Protein AF-A0A7W9ICB6-F1 (afdb_monomer)

Secondary structure (DSSP, 8-state):
-HHHHHHHHHHHSPPPHHHHHTSSTTGGGGGGHHHHSTT-HHHHHHHHTGGGG-TTTTTT-TTTTTHHHHHHS-S---HHHHHHHHHHHTT---HHHHHHHHHHHHHT---HHHHHHHHHHHHHTTSS-HHHHHHHHHHHHHTT-HHHHHHHHHHHHHHHSPPTTPPPPHHHHHHHHHHHHHHHHHT--S--HHHHHHHTSSS--HHHHHHHHHHHHHS--

Solvent-accessible surface area (backbone atoms only — not comparable to full-atom values): 12117 Å² total; per-residue (Å²): 122,70,71,66,52,52,56,53,48,64,71,66,48,76,67,59,65,70,69,64,66,35,84,48,82,66,32,66,49,61,58,46,42,39,77,77,42,35,64,38,26,32,60,55,29,50,66,46,56,82,50,72,82,43,62,77,50,33,54,98,35,96,70,46,65,44,55,36,47,45,44,71,22,36,56,62,53,41,68,42,37,19,52,53,51,49,58,55,45,73,78,45,82,48,77,55,57,47,50,18,50,53,51,18,55,75,71,68,48,52,38,28,47,56,28,10,36,50,51,14,47,33,40,63,72,66,76,37,56,70,68,59,55,49,52,50,41,51,52,32,46,73,72,66,37,49,69,46,38,48,38,18,54,60,37,15,45,69,52,52,53,57,60,94,92,51,78,76,52,74,66,44,43,55,47,46,55,50,50,42,55,49,33,64,74,71,69,46,67,61,90,52,70,67,40,50,57,45,35,69,46,89,75,80,51,68,52,35,51,45,26,36,56,39,47,66,60,17,47,78,133

Sequence (221 aa):
MRAARSLIAALLVAPPPFLQEGQGRHGKLIGWWPGVMPSHREVIAAHMIPLRFHSDWTGDLTDGPRLTDLACAQGPAGQATALLLVERLALGMSVYRRRAVQYLSATGDLPAAAMGAEFGRRMRHSWLPLAAFRKIMEDFVHEGAHREAWAMITAALPHLMPAAGERSGRRLVGFLTFARQTARRIGATGEIPEVTAMAGRKGSNRAVLECRALRDLLSPP

Radius of gyration: 19.16 Å; Cα contacts (8 Å, |Δi|>4): 256; chains: 1; bounding box: 60×32×49 Å

Organism: NCBI:txid1816182

Foldseek 3Di:
DVVVVVVVVVLPPDPPVVLVVVPDDVLCCLLCCCVVQLAPLQVSLQVCVSVPPPVVSQPPPPPGSQLLSSLNRHYACDLSVLVVLLVSCLSPCDPRNLNSLLSCVVVVRPPLLSNLLVVLQCVLVVVGDPVSLLRSLVSCVVSVVLVSSLSSLLSSLVSQDDDVPDDRDPRNLVSLVSNQVSCVVVVAADDRPSLVVLCPDDDDPSNVVSSVSSNVSRHDD

Structure (mmCIF, N/CA/C/O backbone):
data_AF-A0A7W9ICB6-F1
#
_entry.id   AF-A0A7W9ICB6-F1
#
loop_
_atom_site.group_PDB
_atom_site.id
_atom_site.type_symbol
_atom_site.label_atom_id
_atom_site.label_alt_id
_atom_site.label_comp_id
_atom_site.label_asym_id
_atom_site.label_entity_id
_atom_site.label_seq_id
_atom_site.pdbx_PDB_ins_code
_atom_site.Cartn_x
_atom_site.Cartn_y
_atom_site.Cartn_z
_atom_site.occupancy
_atom_site.B_iso_or_equiv
_atom_site.auth_seq_id
_atom_site.auth_comp_id
_atom_site.auth_asym_id
_atom_site.auth_atom_id
_atom_site.pdbx_PDB_model_num
ATOM 1 N N . MET A 1 1 ? 9.111 -17.973 13.721 1.00 41.62 1 MET A N 1
ATOM 2 C CA . MET A 1 1 ? 10.231 -17.013 13.912 1.00 41.62 1 MET A CA 1
ATOM 3 C C . MET A 1 1 ? 11.550 -17.376 13.206 1.00 41.62 1 MET A C 1
ATOM 5 O O . MET A 1 1 ? 12.409 -16.508 13.132 1.00 41.62 1 MET A O 1
ATOM 9 N N . ARG A 1 2 ? 11.742 -18.585 12.641 1.00 34.38 2 ARG A N 1
ATOM 10 C CA . ARG A 1 2 ? 12.972 -18.928 11.883 1.00 34.38 2 ARG A CA 1
ATOM 11 C C . ARG A 1 2 ? 13.056 -18.300 10.480 1.00 34.38 2 ARG A C 1
ATOM 13 O O . ARG A 1 2 ? 14.138 -17.889 10.091 1.00 34.38 2 ARG A O 1
ATOM 20 N N . ALA A 1 3 ? 11.936 -18.133 9.772 1.00 37.62 3 ALA A N 1
ATOM 21 C CA . ALA A 1 3 ? 11.931 -17.599 8.401 1.00 37.62 3 ALA A CA 1
ATOM 22 C C . ALA A 1 3 ? 12.249 -16.088 8.300 1.00 37.62 3 ALA A C 1
ATOM 24 O O . ALA A 1 3 ? 12.884 -15.646 7.353 1.00 37.62 3 ALA A O 1
ATOM 25 N N . ALA A 1 4 ? 11.886 -15.279 9.304 1.00 33.69 4 ALA A N 1
ATOM 26 C CA . ALA A 1 4 ? 12.229 -13.848 9.318 1.00 33.69 4 ALA A CA 1
ATOM 27 C C . ALA A 1 4 ? 13.725 -13.601 9.601 1.00 33.69 4 ALA A C 1
ATOM 29 O O . ALA A 1 4 ? 14.298 -12.620 9.134 1.00 33.69 4 ALA A O 1
ATOM 30 N N . ARG A 1 5 ? 14.377 -14.520 10.331 1.00 34.31 5 ARG A N 1
ATOM 31 C CA . ARG A 1 5 ? 15.825 -14.478 10.570 1.00 34.31 5 ARG A CA 1
ATOM 32 C C . ARG A 1 5 ? 16.633 -14.811 9.314 1.00 34.31 5 ARG A C 1
ATOM 34 O O . ARG A 1 5 ? 17.722 -14.271 9.177 1.00 34.31 5 ARG A O 1
ATOM 41 N N . SER A 1 6 ? 16.117 -15.630 8.391 1.00 50.19 6 SER A N 1
ATOM 42 C CA . SER A 1 6 ? 16.858 -15.988 7.172 1.00 50.19 6 SER A CA 1
ATOM 43 C C . SER A 1 6 ? 16.893 -14.857 6.143 1.00 50.19 6 SER A C 1
ATOM 45 O O . SER A 1 6 ? 17.902 -14.692 5.470 1.00 50.19 6 SER A O 1
ATOM 47 N N . LEU A 1 7 ? 15.843 -14.034 6.063 1.00 44.44 7 LEU A N 1
ATOM 48 C CA . LEU A 1 7 ? 15.787 -12.902 5.131 1.00 44.44 7 LEU A CA 1
ATOM 49 C C . LEU A 1 7 ? 16.620 -11.708 5.621 1.00 44.44 7 LEU A C 1
ATOM 51 O O . LEU A 1 7 ? 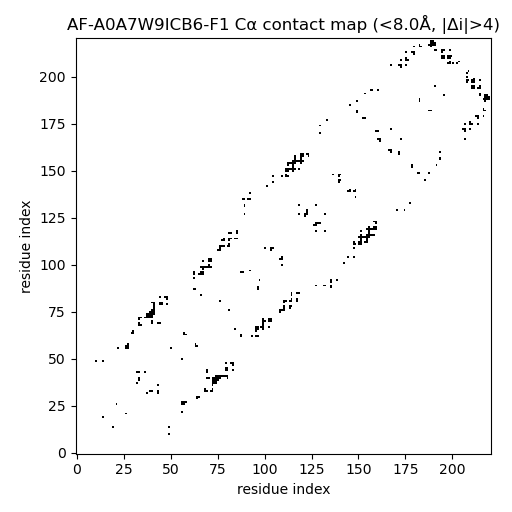17.303 -11.071 4.830 1.00 44.44 7 LEU A O 1
ATOM 55 N N . ILE A 1 8 ? 16.637 -11.453 6.935 1.00 52.25 8 ILE A N 1
ATOM 56 C CA . ILE A 1 8 ? 17.537 -10.458 7.544 1.00 52.25 8 ILE A CA 1
ATOM 57 C C . ILE A 1 8 ? 18.996 -10.918 7.440 1.00 52.25 8 ILE A C 1
ATOM 59 O O . ILE A 1 8 ? 19.852 -10.109 7.105 1.00 52.25 8 ILE A O 1
ATOM 63 N N . ALA A 1 9 ? 19.280 -12.207 7.659 1.00 46.03 9 ALA A N 1
ATOM 64 C CA . ALA A 1 9 ? 20.620 -12.750 7.455 1.00 46.03 9 ALA A CA 1
ATOM 65 C C . ALA A 1 9 ? 21.060 -12.603 5.992 1.00 46.03 9 ALA A C 1
ATOM 67 O O . ALA A 1 9 ? 22.144 -12.094 5.758 1.00 46.03 9 ALA A O 1
ATOM 68 N N . ALA A 1 10 ? 20.199 -12.927 5.019 1.00 47.91 10 ALA A N 1
ATOM 69 C CA . ALA A 1 10 ? 20.478 -12.738 3.592 1.00 47.91 10 ALA A CA 1
ATOM 70 C C . ALA A 1 10 ? 20.679 -11.263 3.191 1.00 47.91 10 ALA A C 1
ATOM 72 O O . ALA A 1 10 ? 21.425 -10.980 2.261 1.00 47.91 10 ALA A O 1
ATOM 73 N N . LEU A 1 11 ? 20.047 -10.324 3.902 1.00 49.06 11 LEU A N 1
ATOM 74 C CA . LEU A 1 11 ? 20.241 -8.882 3.717 1.00 49.06 11 LEU A CA 1
ATOM 75 C C . L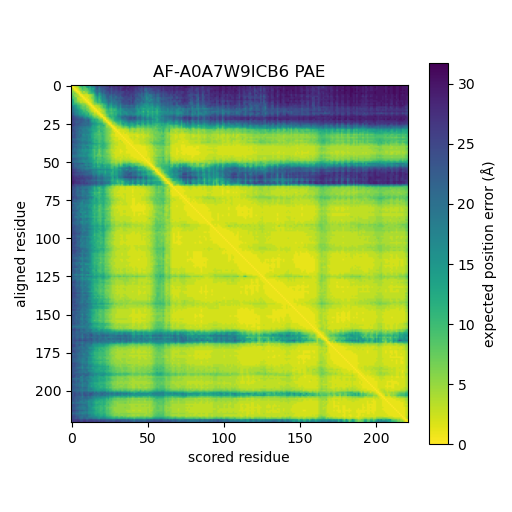EU A 1 11 ? 21.521 -8.337 4.370 1.00 49.06 11 LEU A C 1
ATOM 77 O O . LEU A 1 11 ? 21.920 -7.222 4.042 1.00 49.06 11 LEU A O 1
ATOM 81 N N . LEU A 1 12 ? 22.129 -9.091 5.291 1.00 51.31 12 LEU A N 1
ATOM 82 C CA . LEU A 1 12 ? 23.359 -8.735 6.004 1.00 51.31 12 LEU A CA 1
ATOM 83 C C . LEU A 1 12 ? 24.580 -9.551 5.547 1.00 51.31 12 LEU A C 1
ATOM 85 O O . LEU A 1 12 ? 25.691 -9.261 5.989 1.00 51.31 12 LEU A O 1
ATOM 89 N N . VAL A 1 13 ? 24.407 -10.560 4.681 1.00 53.03 13 VAL A N 1
ATOM 90 C CA . VAL A 1 13 ? 25.535 -11.213 4.004 1.00 53.03 13 VAL A CA 1
ATOM 91 C C . VAL A 1 13 ? 26.214 -10.166 3.129 1.00 53.03 13 VAL A C 1
ATOM 93 O O . VAL A 1 13 ? 25.545 -9.460 2.371 1.00 53.03 13 VAL A O 1
ATOM 96 N N . ALA A 1 14 ? 27.541 -10.060 3.256 1.00 46.44 14 ALA A N 1
ATOM 97 C CA . ALA A 1 14 ? 28.346 -9.229 2.374 1.00 46.44 14 ALA A CA 1
ATOM 98 C C . ALA A 1 14 ? 27.942 -9.528 0.921 1.00 46.44 14 ALA A C 1
ATOM 100 O O . ALA A 1 14 ? 27.839 -10.703 0.557 1.00 46.44 14 ALA A O 1
ATOM 101 N N . PRO A 1 15 ? 27.647 -8.502 0.109 1.00 52.16 15 PRO A N 1
ATOM 102 C CA . PRO A 1 15 ? 27.164 -8.733 -1.240 1.00 52.16 15 PRO A CA 1
ATOM 103 C C . PRO A 1 15 ? 28.180 -9.625 -1.979 1.00 52.16 15 PRO A C 1
ATOM 105 O O . PRO A 1 15 ? 29.384 -9.459 -1.761 1.00 52.16 15 PRO A O 1
ATOM 108 N N . PRO A 1 16 ? 27.730 -10.617 -2.775 1.00 51.66 16 PRO A N 1
ATOM 109 C CA . PRO A 1 16 ? 28.628 -11.549 -3.450 1.00 51.66 16 PRO A CA 1
ATOM 110 C C . PRO A 1 16 ? 29.730 -10.797 -4.214 1.00 51.66 16 PRO A C 1
ATOM 112 O O . PRO A 1 16 ? 29.466 -9.694 -4.687 1.00 51.66 16 PRO A O 1
ATOM 115 N N . PRO A 1 17 ? 30.942 -11.363 -4.366 1.00 49.03 17 PRO A N 1
ATOM 116 C CA . PRO A 1 17 ? 32.121 -10.634 -4.847 1.00 49.03 17 PRO A CA 1
ATOM 117 C C . PRO A 1 17 ? 31.903 -9.823 -6.131 1.00 49.03 17 PRO A C 1
ATOM 119 O O . PRO A 1 17 ? 32.389 -8.705 -6.219 1.00 49.03 17 PRO A O 1
ATOM 122 N N . PHE A 1 18 ? 31.066 -10.287 -7.067 1.00 52.62 18 PHE A N 1
ATOM 123 C CA . PHE A 1 18 ? 30.731 -9.542 -8.292 1.00 52.62 18 PHE A CA 1
ATOM 124 C C . PHE A 1 18 ? 30.004 -8.200 -8.048 1.00 52.62 18 PHE A C 1
ATOM 126 O O . PHE A 1 18 ? 30.059 -7.299 -8.883 1.00 52.62 18 PHE A O 1
ATOM 133 N N . LEU A 1 19 ? 29.322 -8.048 -6.909 1.00 49.59 19 LEU A N 1
ATOM 134 C CA . LEU A 1 19 ? 28.723 -6.793 -6.445 1.00 49.59 19 LEU A CA 1
ATOM 135 C C . LEU A 1 19 ? 29.728 -5.886 -5.718 1.00 49.59 19 LEU A C 1
ATOM 137 O O . LEU A 1 19 ? 29.509 -4.681 -5.655 1.00 49.59 19 LEU A O 1
ATOM 141 N N . GLN A 1 20 ? 30.823 -6.435 -5.185 1.00 49.69 20 GLN A N 1
ATOM 142 C CA . GLN A 1 20 ? 31.938 -5.645 -4.647 1.00 49.69 20 GLN A CA 1
ATOM 143 C C . GLN A 1 20 ? 32.905 -5.207 -5.762 1.00 49.69 20 GLN A C 1
ATOM 145 O O . GLN A 1 20 ? 33.352 -4.065 -5.778 1.00 49.69 20 GLN A O 1
ATOM 150 N N . GLU A 1 21 ? 33.165 -6.082 -6.737 1.00 45.38 21 GLU A N 1
ATOM 151 C CA . GLU A 1 21 ? 34.039 -5.849 -7.896 1.00 45.38 21 GLU A CA 1
ATOM 152 C C . GLU A 1 21 ? 33.397 -4.971 -8.976 1.00 45.38 21 GLU A C 1
ATOM 154 O O . GLU A 1 21 ? 34.094 -4.366 -9.789 1.00 45.38 21 GLU A O 1
ATOM 159 N N . GLY A 1 22 ? 32.070 -4.828 -8.983 1.00 44.94 22 GLY A N 1
ATOM 160 C CA . GLY A 1 22 ? 31.375 -3.920 -9.898 1.00 44.94 22 GLY A CA 1
ATOM 161 C C . GLY A 1 22 ? 31.456 -2.439 -9.500 1.00 44.94 22 GLY A C 1
ATOM 162 O O . GLY A 1 22 ? 30.606 -1.644 -9.893 1.00 44.94 22 GLY A O 1
ATOM 163 N N . GLN A 1 23 ? 32.524 -2.034 -8.811 1.00 46.56 23 GLN A N 1
ATOM 164 C CA . GLN A 1 23 ? 33.048 -0.659 -8.777 1.00 46.56 23 GLN A CA 1
ATOM 165 C C . GLN A 1 23 ? 33.539 -0.212 -10.186 1.00 46.56 23 GLN A C 1
ATOM 167 O O . GLN A 1 23 ? 34.600 0.383 -10.347 1.00 46.56 23 GLN A O 1
ATOM 172 N N . GLY A 1 24 ? 32.788 -0.540 -11.249 1.00 50.62 24 GLY A N 1
ATOM 173 C CA . GLY A 1 24 ? 33.178 -0.413 -12.653 1.00 50.62 24 GLY A CA 1
ATOM 174 C C . GLY A 1 24 ? 31.989 -0.453 -13.629 1.00 50.62 24 GLY A C 1
ATOM 175 O O . GLY A 1 24 ? 30.826 -0.484 -13.233 1.00 50.62 24 GLY A O 1
ATOM 176 N N . ARG A 1 25 ? 32.272 -0.449 -14.943 1.00 48.28 25 ARG A N 1
ATOM 177 C CA . ARG A 1 25 ? 31.297 -0.258 -16.051 1.00 48.28 25 ARG A CA 1
ATOM 178 C C . ARG A 1 25 ? 30.041 -1.156 -16.012 1.00 48.28 25 ARG A C 1
ATOM 180 O O . ARG A 1 25 ? 29.020 -0.763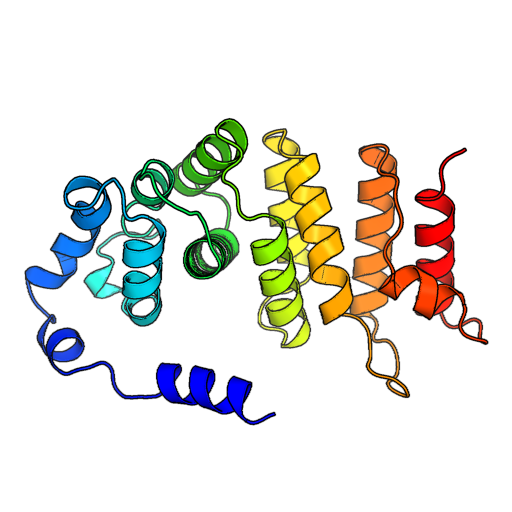 -16.569 1.00 48.28 25 ARG A O 1
ATOM 187 N N . HIS A 1 26 ? 30.094 -2.312 -15.351 1.00 49.91 26 HIS A N 1
ATOM 188 C CA . HIS A 1 26 ? 29.010 -3.299 -15.304 1.00 49.91 26 HIS A CA 1
ATOM 189 C C . HIS A 1 26 ? 27.816 -2.869 -14.435 1.00 49.91 26 HIS A C 1
ATOM 191 O O . HIS A 1 26 ? 26.681 -3.194 -14.778 1.00 49.91 26 HIS A O 1
ATOM 197 N N . GLY A 1 27 ? 28.026 -2.063 -13.384 1.00 56.34 27 GLY A N 1
ATOM 198 C CA . GLY A 1 27 ? 26.928 -1.556 -12.548 1.00 56.34 27 GLY A CA 1
ATOM 199 C C . GLY A 1 27 ? 25.950 -0.653 -13.312 1.00 56.34 27 GLY A C 1
ATOM 200 O O . GLY A 1 27 ? 24.740 -0.700 -13.102 1.00 56.34 27 GLY A O 1
ATOM 201 N N . LYS A 1 28 ? 26.455 0.084 -14.312 1.00 59.62 28 LYS A N 1
ATOM 202 C CA . LYS A 1 28 ? 25.651 0.949 -15.193 1.00 59.62 28 LYS A CA 1
ATOM 203 C C . LYS A 1 28 ? 24.741 0.168 -16.155 1.00 59.62 28 LYS A C 1
ATOM 205 O O . LYS A 1 28 ? 23.800 0.745 -16.698 1.00 59.62 28 LYS A O 1
ATOM 210 N N . LEU A 1 29 ? 24.993 -1.127 -16.373 1.00 69.56 29 LEU A N 1
ATOM 211 C CA . LEU A 1 29 ? 24.208 -1.959 -17.295 1.00 69.56 29 LEU A CA 1
ATOM 212 C C . LEU A 1 29 ? 22.894 -2.464 -16.682 1.00 69.56 29 LEU A C 1
ATOM 214 O O . LEU A 1 29 ? 22.003 -2.866 -17.423 1.00 69.56 29 LEU A O 1
ATOM 218 N N . ILE A 1 30 ? 22.716 -2.385 -15.359 1.00 71.12 30 ILE A N 1
ATOM 219 C CA . ILE A 1 30 ? 21.468 -2.793 -14.685 1.00 71.12 30 ILE A CA 1
ATOM 220 C C . ILE A 1 30 ? 20.258 -1.999 -15.184 1.00 71.12 30 ILE A C 1
ATOM 222 O O . ILE A 1 30 ? 19.164 -2.546 -15.300 1.00 71.12 30 ILE A O 1
ATOM 226 N N . GLY A 1 31 ? 20.450 -0.732 -15.567 1.00 70.81 31 GLY A N 1
ATOM 227 C CA . GLY A 1 31 ? 19.389 0.073 -16.179 1.00 70.81 31 GLY A CA 1
ATOM 228 C C . GLY A 1 31 ? 18.855 -0.489 -17.505 1.00 70.81 31 GLY A C 1
ATOM 229 O O . GLY A 1 31 ? 17.767 -0.103 -17.917 1.00 70.81 31 GLY A O 1
ATOM 230 N N . TRP A 1 32 ? 19.584 -1.401 -18.156 1.00 77.12 32 TRP A N 1
ATOM 231 C CA . TRP A 1 32 ? 19.193 -2.040 -19.417 1.00 77.12 32 TRP A CA 1
ATOM 232 C C . TRP A 1 32 ? 18.461 -3.367 -19.212 1.00 77.12 32 TRP A C 1
ATOM 234 O O . TRP A 1 32 ? 17.907 -3.911 -20.165 1.00 77.12 32 TRP A O 1
ATOM 244 N N . TRP A 1 33 ? 18.435 -3.904 -17.990 1.00 85.00 33 TRP A N 1
ATOM 245 C CA . TRP A 1 33 ? 17.832 -5.208 -17.713 1.00 85.00 33 TRP A CA 1
ATOM 246 C C . TRP A 1 33 ? 16.353 -5.309 -18.102 1.00 85.00 33 TRP A C 1
ATOM 248 O O . TRP A 1 33 ? 16.008 -6.333 -18.689 1.00 85.00 33 TRP A O 1
ATOM 258 N N . PRO A 1 34 ? 15.492 -4.289 -17.899 1.00 86.19 34 PRO A N 1
ATOM 259 C CA . PRO A 1 34 ? 14.130 -4.326 -18.435 1.00 86.19 34 PRO A CA 1
ATOM 260 C C . PRO A 1 34 ? 14.065 -4.467 -19.962 1.00 86.19 34 PRO A C 1
ATOM 262 O O . PRO A 1 34 ? 13.138 -5.082 -20.473 1.00 86.19 34 PRO A O 1
ATOM 265 N N . GLY A 1 35 ? 15.057 -3.952 -20.696 1.00 84.94 35 GLY A N 1
ATOM 266 C CA . GLY A 1 35 ? 15.146 -4.111 -22.151 1.00 84.94 35 GLY A CA 1
ATOM 267 C C . GLY A 1 35 ? 15.691 -5.473 -22.593 1.00 84.94 35 GLY A C 1
ATOM 268 O O . GLY A 1 35 ? 15.286 -5.982 -23.632 1.00 84.94 35 GLY A O 1
ATOM 269 N N . VAL A 1 36 ? 16.588 -6.082 -21.809 1.00 88.44 36 VAL A N 1
ATOM 270 C CA . VAL A 1 36 ? 17.203 -7.390 -22.123 1.00 88.44 36 VAL A CA 1
ATOM 271 C C . VAL A 1 36 ? 16.339 -8.565 -21.647 1.00 88.44 36 VAL A C 1
ATOM 273 O O . VAL A 1 36 ? 16.336 -9.623 -22.269 1.00 88.44 36 VAL A O 1
ATOM 276 N N . MET A 1 37 ? 15.582 -8.390 -20.562 1.00 89.19 37 MET A N 1
ATOM 277 C CA . MET A 1 37 ? 14.705 -9.407 -19.972 1.00 89.19 37 MET A CA 1
ATOM 278 C C . MET A 1 37 ? 13.261 -8.889 -19.812 1.00 89.19 37 MET A C 1
ATOM 280 O O . MET A 1 37 ? 12.710 -8.934 -18.708 1.00 89.19 37 MET A O 1
ATOM 284 N N . PRO A 1 38 ? 12.607 -8.421 -20.891 1.00 89.50 38 PRO A N 1
ATOM 285 C CA . PRO A 1 38 ? 11.339 -7.698 -20.803 1.00 89.50 38 PRO A CA 1
ATOM 286 C C . PRO A 1 38 ? 10.188 -8.519 -20.221 1.00 89.50 38 PRO A C 1
ATOM 288 O O . PRO A 1 38 ? 9.242 -7.928 -19.730 1.00 89.50 38 PRO A O 1
ATOM 291 N N . SER A 1 39 ? 10.253 -9.853 -20.227 1.00 93.06 39 SER A N 1
ATOM 292 C CA . SER A 1 39 ? 9.209 -10.733 -19.670 1.00 93.06 39 SER A CA 1
ATOM 293 C C . SER A 1 39 ? 9.420 -11.144 -18.207 1.00 93.06 39 SER A C 1
ATOM 295 O O . SER A 1 39 ? 8.626 -11.914 -17.670 1.00 93.06 39 SER A O 1
ATOM 297 N N . HIS A 1 40 ? 10.485 -10.664 -17.558 1.00 93.56 40 HIS A N 1
ATOM 298 C CA . HIS A 1 40 ? 10.921 -11.146 -16.244 1.00 93.56 40 HIS A CA 1
ATOM 299 C C . HIS A 1 40 ? 10.998 -10.027 -15.193 1.00 93.56 40 HIS A C 1
ATOM 301 O O . HIS A 1 40 ? 11.943 -9.983 -14.401 1.00 93.56 40 HIS A O 1
ATOM 307 N N . ARG A 1 41 ? 9.994 -9.135 -15.152 1.00 92.88 41 ARG A N 1
ATOM 308 C CA . ARG A 1 41 ? 9.911 -7.998 -14.211 1.00 92.88 41 ARG A CA 1
ATOM 309 C C . ARG A 1 41 ? 10.267 -8.369 -12.772 1.00 92.88 41 ARG A C 1
ATOM 311 O O . ARG A 1 41 ? 11.131 -7.736 -12.174 1.00 92.88 41 ARG A O 1
ATOM 318 N N . GLU A 1 42 ? 9.656 -9.416 -12.223 1.00 94.19 42 GLU A N 1
ATOM 319 C CA . GLU A 1 42 ? 9.891 -9.792 -10.824 1.00 94.19 42 GLU A CA 1
ATOM 320 C C . GLU A 1 42 ? 11.314 -10.311 -10.562 1.00 94.19 42 GLU A C 1
ATOM 322 O O . GLU A 1 42 ? 11.875 -10.052 -9.499 1.00 94.19 42 GLU A O 1
ATOM 327 N N . VAL A 1 43 ? 11.931 -10.994 -11.533 1.00 93.12 43 VAL A N 1
ATOM 328 C CA . VAL A 1 43 ? 13.325 -11.459 -11.426 1.00 93.12 43 VAL A CA 1
ATOM 329 C C . VAL A 1 43 ? 14.267 -10.259 -11.417 1.00 93.12 43 VAL A C 1
ATOM 331 O O . VAL A 1 43 ? 15.124 -10.155 -10.540 1.00 93.12 43 VAL A O 1
ATOM 334 N N . ILE A 1 44 ? 14.061 -9.311 -12.338 1.00 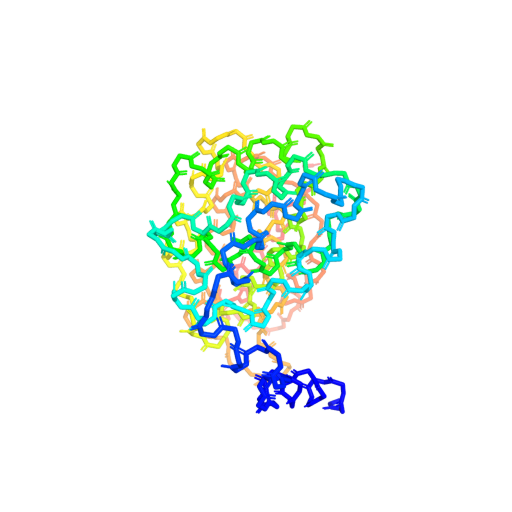88.81 44 ILE A N 1
ATOM 335 C CA . ILE A 1 44 ? 14.809 -8.048 -12.374 1.00 88.81 44 ILE A CA 1
ATOM 336 C C . ILE A 1 44 ? 14.670 -7.330 -11.028 1.00 88.81 44 ILE A C 1
ATOM 338 O O . ILE A 1 44 ? 15.676 -6.963 -10.418 1.00 88.81 44 ILE A O 1
ATOM 342 N N . ALA A 1 45 ? 13.439 -7.188 -10.527 1.00 89.19 45 ALA A N 1
ATOM 343 C CA . ALA A 1 45 ? 13.173 -6.542 -9.251 1.00 89.19 45 ALA A CA 1
ATOM 344 C C . ALA A 1 45 ? 13.920 -7.233 -8.097 1.00 89.19 45 ALA A C 1
ATOM 346 O O . ALA A 1 45 ? 14.589 -6.567 -7.307 1.00 89.19 45 ALA A O 1
ATOM 347 N N . ALA A 1 46 ? 13.882 -8.565 -8.027 1.00 90.25 46 ALA A N 1
ATOM 348 C CA . ALA A 1 46 ? 14.581 -9.330 -6.998 1.00 90.25 46 ALA A CA 1
ATOM 349 C C . ALA A 1 46 ? 16.101 -9.086 -7.017 1.00 90.25 46 ALA A C 1
ATOM 351 O O . ALA A 1 46 ? 16.704 -8.904 -5.957 1.00 90.25 46 ALA A O 1
ATOM 352 N N . HIS A 1 47 ? 16.712 -9.000 -8.202 1.00 84.19 47 HIS A N 1
ATOM 353 C CA . HIS A 1 47 ? 18.139 -8.699 -8.337 1.00 84.19 47 HIS A CA 1
ATOM 354 C C . HIS A 1 47 ? 18.497 -7.241 -8.020 1.00 84.19 47 HIS A C 1
ATOM 356 O O . HIS A 1 47 ? 19.620 -6.965 -7.599 1.00 84.19 47 HIS A O 1
ATOM 362 N N . MET A 1 48 ? 17.562 -6.304 -8.179 1.00 79.94 48 MET A N 1
ATOM 363 C CA . MET A 1 48 ? 17.783 -4.892 -7.850 1.00 79.94 48 MET A CA 1
ATOM 364 C C . MET A 1 48 ? 17.704 -4.602 -6.346 1.00 79.94 48 MET A C 1
ATOM 366 O O . MET A 1 48 ? 18.272 -3.614 -5.883 1.00 79.94 48 MET A O 1
ATOM 370 N N . ILE A 1 49 ? 17.043 -5.453 -5.555 1.00 81.19 49 ILE A N 1
ATOM 371 C CA . ILE A 1 49 ? 16.873 -5.231 -4.112 1.00 81.19 49 ILE A CA 1
ATOM 372 C C . ILE A 1 49 ? 18.213 -5.122 -3.366 1.00 81.19 49 ILE A C 1
ATOM 374 O O . ILE A 1 49 ? 18.383 -4.144 -2.640 1.00 81.19 49 ILE A O 1
ATOM 378 N N . PRO A 1 50 ? 19.189 -6.042 -3.490 1.00 76.31 50 PRO A N 1
ATOM 379 C CA . PRO A 1 50 ? 20.478 -5.913 -2.795 1.00 76.31 50 PRO A CA 1
ATOM 380 C C . PRO A 1 50 ? 21.260 -4.646 -3.175 1.00 76.31 50 PRO A C 1
ATOM 382 O O . PRO A 1 50 ? 22.014 -4.106 -2.369 1.00 76.31 50 PRO A O 1
ATOM 385 N N . LEU A 1 51 ? 21.036 -4.137 -4.387 1.00 72.19 51 LEU A N 1
ATOM 386 C CA . LEU A 1 51 ? 21.730 -2.977 -4.945 1.00 72.19 51 LEU A CA 1
ATOM 387 C C . LEU A 1 51 ? 21.206 -1.639 -4.419 1.00 72.19 51 LEU A C 1
ATOM 389 O O . LEU A 1 51 ? 21.836 -0.607 -4.624 1.00 72.19 51 LEU A O 1
ATOM 393 N N . ARG A 1 52 ? 20.074 -1.641 -3.711 1.00 67.88 52 ARG A N 1
ATOM 394 C CA . ARG A 1 52 ? 19.372 -0.428 -3.277 1.00 67.88 52 ARG A CA 1
ATOM 395 C C . ARG A 1 52 ? 20.192 0.538 -2.412 1.00 67.88 52 ARG A C 1
ATOM 397 O O . ARG A 1 52 ? 19.899 1.728 -2.401 1.00 67.88 52 ARG A O 1
ATOM 404 N N . PHE A 1 53 ? 21.223 0.037 -1.730 1.00 61.03 53 PHE A N 1
ATOM 405 C CA . PHE A 1 53 ? 22.110 0.821 -0.864 1.00 61.03 53 PHE A CA 1
ATOM 406 C C . PHE A 1 53 ? 23.355 1.385 -1.567 1.00 61.03 53 PHE A C 1
ATOM 408 O O . PHE A 1 53 ? 24.137 2.081 -0.930 1.00 61.03 53 PHE A O 1
ATOM 415 N N . HIS A 1 54 ? 23.555 1.093 -2.855 1.00 59.53 54 HIS A N 1
ATOM 416 C CA . HIS A 1 54 ? 24.769 1.461 -3.583 1.00 59.53 54 HIS A CA 1
ATOM 417 C C . HIS A 1 54 ? 24.465 2.596 -4.570 1.00 59.53 54 HIS A C 1
ATOM 419 O O . HIS A 1 54 ? 24.060 2.352 -5.707 1.00 59.53 54 HIS A O 1
ATOM 425 N N . SER A 1 55 ? 24.664 3.842 -4.125 1.00 51.38 55 SER A N 1
ATOM 426 C CA . SER A 1 55 ? 24.413 5.074 -4.896 1.00 51.38 55 SER A CA 1
ATOM 427 C C . SER A 1 55 ? 25.130 5.102 -6.248 1.00 51.38 55 SER A C 1
ATOM 429 O O . SER A 1 55 ? 24.564 5.538 -7.248 1.00 51.38 55 SER A O 1
ATOM 431 N N . ASP A 1 56 ? 26.348 4.569 -6.304 1.00 52.06 56 ASP A N 1
ATOM 432 C CA . ASP A 1 56 ? 27.231 4.703 -7.470 1.00 52.06 56 ASP A CA 1
ATOM 433 C C . ASP A 1 56 ? 26.821 3.763 -8.615 1.00 52.06 56 ASP A C 1
ATOM 435 O O . ASP A 1 56 ? 26.983 4.070 -9.797 1.00 52.06 56 ASP A O 1
ATOM 439 N N . TRP A 1 57 ? 26.203 2.632 -8.264 1.00 48.00 57 TRP A N 1
ATOM 440 C CA . TRP A 1 57 ? 25.598 1.684 -9.206 1.00 48.00 57 TRP A CA 1
ATOM 441 C C . TRP A 1 57 ? 24.280 2.201 -9.765 1.00 48.00 57 TRP A C 1
ATOM 443 O O . TRP A 1 57 ? 23.839 1.798 -10.841 1.00 48.00 57 TRP A O 1
ATOM 453 N N . THR A 1 58 ? 23.665 3.124 -9.031 1.00 50.94 58 THR A N 1
ATOM 454 C CA . THR A 1 58 ? 22.485 3.844 -9.462 1.00 50.94 58 THR A CA 1
ATOM 455 C C . THR A 1 58 ? 22.820 5.140 -10.194 1.00 50.94 58 THR A C 1
ATOM 457 O O . THR A 1 58 ? 21.887 5.860 -10.450 1.00 50.94 58 THR A O 1
ATOM 460 N N . GLY A 1 59 ? 24.065 5.471 -10.576 1.00 44.47 59 GLY A N 1
ATOM 461 C CA . GLY A 1 59 ? 24.378 6.699 -11.348 1.00 44.47 59 GLY A CA 1
ATOM 462 C C . GLY A 1 59 ? 23.782 8.001 -10.766 1.00 44.47 59 GLY A C 1
ATOM 463 O O . GLY A 1 59 ? 23.345 8.018 -9.622 1.00 44.47 59 GLY A O 1
ATOM 464 N N . ASP A 1 60 ? 23.685 9.083 -11.550 1.00 44.03 60 ASP A N 1
ATOM 465 C CA . ASP A 1 60 ? 22.953 10.329 -11.197 1.00 44.03 60 ASP A CA 1
ATOM 466 C C . ASP A 1 60 ? 21.423 10.119 -11.036 1.00 44.03 60 ASP A C 1
ATOM 468 O O . ASP A 1 60 ? 20.602 10.991 -11.321 1.00 44.03 60 ASP A O 1
ATOM 472 N N . LEU A 1 61 ? 20.986 8.927 -10.630 1.00 47.50 61 LEU A N 1
ATOM 473 C CA . LEU A 1 61 ? 19.596 8.552 -10.497 1.00 47.50 61 LEU A CA 1
ATOM 474 C C . LEU A 1 61 ? 19.118 8.839 -9.069 1.00 47.50 61 LEU A C 1
ATOM 476 O O . LEU A 1 61 ? 18.756 7.939 -8.305 1.00 47.50 61 LEU A O 1
ATOM 480 N N . THR A 1 62 ? 18.931 10.123 -8.767 1.00 47.75 62 THR A N 1
ATOM 481 C CA . THR A 1 62 ? 17.948 10.564 -7.757 1.00 47.75 62 THR A CA 1
ATOM 482 C C . THR A 1 62 ? 16.553 9.951 -8.021 1.00 47.75 62 THR A C 1
ATOM 484 O O . THR A 1 62 ? 15.711 9.909 -7.126 1.00 47.75 62 THR A O 1
ATOM 487 N N . ASP A 1 63 ? 16.346 9.398 -9.229 1.00 54.53 63 ASP A N 1
ATOM 488 C CA . ASP A 1 63 ? 15.187 8.637 -9.705 1.00 54.53 63 ASP A CA 1
ATOM 489 C C . ASP A 1 63 ? 15.474 7.173 -10.150 1.00 54.53 63 ASP A C 1
ATOM 491 O O . ASP A 1 63 ? 14.700 6.609 -10.916 1.00 54.53 63 ASP A O 1
ATOM 495 N N . GLY A 1 64 ? 16.528 6.524 -9.624 1.00 54.25 64 GLY A N 1
ATOM 496 C CA . GLY A 1 64 ? 16.900 5.097 -9.808 1.00 54.25 64 GLY A CA 1
ATOM 497 C C . GLY A 1 64 ? 16.989 4.513 -11.245 1.00 54.25 64 GLY A C 1
ATOM 498 O O . GLY A 1 64 ? 16.604 5.158 -12.216 1.00 54.25 64 GLY A O 1
ATOM 499 N N . PRO A 1 65 ? 17.477 3.262 -11.428 1.00 52.50 65 PRO A N 1
ATOM 500 C CA . PRO A 1 65 ? 17.459 2.562 -12.717 1.00 52.50 65 PRO A CA 1
ATOM 501 C C . PRO A 1 65 ? 16.007 2.343 -13.136 1.00 52.50 65 PRO A C 1
ATOM 503 O O . PRO A 1 65 ? 15.331 1.446 -12.644 1.00 52.50 65 PRO A O 1
ATOM 506 N N . ARG A 1 66 ? 15.528 3.276 -13.960 1.00 67.56 66 ARG A N 1
ATOM 507 C CA . ARG A 1 66 ? 14.273 3.310 -14.709 1.00 67.56 66 ARG A CA 1
ATOM 508 C C . ARG A 1 66 ? 13.156 2.466 -14.093 1.00 67.56 66 ARG A C 1
ATOM 510 O O . ARG A 1 66 ? 12.723 1.471 -14.663 1.00 67.56 66 ARG A O 1
ATOM 517 N N . LEU A 1 67 ? 12.651 2.909 -12.939 1.00 80.56 67 LEU A N 1
ATOM 518 C CA . LEU A 1 67 ? 11.450 2.336 -12.319 1.00 80.56 67 LEU A CA 1
ATOM 519 C C . LEU A 1 67 ? 10.280 2.274 -13.315 1.00 80.56 67 LEU A C 1
ATOM 521 O O . LEU A 1 67 ? 9.492 1.337 -13.278 1.00 80.56 67 LEU A O 1
ATOM 525 N N . THR A 1 68 ? 10.209 3.245 -14.230 1.00 85.94 68 THR A N 1
ATOM 526 C CA . THR A 1 68 ? 9.287 3.240 -15.370 1.00 85.94 68 THR A CA 1
ATOM 527 C C . THR A 1 68 ? 9.535 2.065 -16.311 1.00 85.94 68 THR A C 1
ATOM 529 O O . THR A 1 68 ? 8.589 1.384 -16.670 1.00 85.94 68 THR A O 1
ATOM 532 N N . ASP A 1 69 ? 10.780 1.779 -16.687 1.00 86.19 69 ASP A N 1
ATOM 533 C CA . ASP A 1 69 ? 11.092 0.663 -17.586 1.00 86.19 69 ASP A CA 1
ATOM 534 C C . ASP A 1 69 ? 10.835 -0.680 -16.889 1.00 86.19 69 ASP A C 1
ATOM 536 O O . ASP A 1 69 ? 10.308 -1.597 -17.512 1.00 86.19 69 ASP A O 1
ATOM 540 N N . LEU A 1 70 ? 11.120 -0.784 -15.583 1.00 88.38 70 LEU A N 1
ATOM 541 C CA . LEU A 1 70 ? 10.720 -1.942 -14.779 1.00 88.38 70 LEU A CA 1
ATOM 542 C C . LEU A 1 70 ? 9.193 -2.092 -14.731 1.00 88.38 70 LEU A C 1
ATOM 544 O O . LEU A 1 70 ? 8.697 -3.208 -14.821 1.00 88.38 70 LEU A O 1
ATOM 548 N N . ALA A 1 71 ? 8.446 -0.992 -14.600 1.00 91.12 71 ALA A N 1
ATOM 549 C CA . ALA A 1 71 ? 6.986 -1.007 -14.640 1.00 91.12 71 ALA A CA 1
ATOM 550 C C . ALA A 1 71 ? 6.455 -1.463 -16.007 1.00 91.12 71 ALA A C 1
ATOM 552 O O . ALA A 1 71 ? 5.535 -2.279 -16.047 1.00 91.12 71 ALA A O 1
ATOM 553 N N . CYS A 1 72 ? 7.070 -0.987 -17.094 1.00 90.12 72 CYS A N 1
ATOM 554 C CA . CYS A 1 72 ? 6.745 -1.359 -18.470 1.00 90.12 72 CYS A CA 1
ATOM 555 C C . CYS A 1 72 ? 7.119 -2.807 -18.821 1.00 90.12 72 CYS A C 1
ATOM 557 O O . CYS A 1 72 ? 6.550 -3.365 -19.760 1.00 90.12 72 CYS A O 1
ATOM 559 N N . ALA A 1 73 ? 8.054 -3.422 -18.091 1.00 91.69 73 ALA A N 1
ATOM 560 C CA . ALA A 1 73 ? 8.382 -4.830 -18.263 1.00 91.69 73 ALA A CA 1
ATOM 561 C C . ALA A 1 73 ? 7.182 -5.728 -17.906 1.00 91.69 73 ALA A C 1
ATOM 563 O O . ALA A 1 73 ? 6.416 -5.473 -16.975 1.00 91.69 73 ALA A O 1
ATOM 564 N N . GLN A 1 74 ? 7.044 -6.809 -18.662 1.00 90.62 74 GLN A N 1
ATOM 565 C CA . GLN A 1 74 ? 6.059 -7.866 -18.490 1.00 90.62 74 GLN A CA 1
ATOM 566 C C . GLN A 1 74 ? 6.513 -8.903 -17.447 1.00 90.62 74 GLN A C 1
ATOM 568 O O . GLN A 1 74 ? 7.641 -8.896 -16.944 1.00 90.62 74 GLN A O 1
ATOM 573 N N . GLY A 1 75 ? 5.615 -9.839 -17.146 1.00 91.38 75 GLY A N 1
ATOM 574 C CA . GLY A 1 75 ? 5.782 -10.829 -16.085 1.00 91.38 75 GLY A CA 1
ATOM 575 C C . GLY A 1 75 ? 5.113 -10.371 -14.787 1.00 91.38 75 GLY A C 1
ATOM 576 O O . GLY A 1 75 ? 4.530 -9.293 -14.742 1.00 91.38 75 GLY A O 1
ATOM 577 N N . PRO A 1 76 ? 5.146 -11.169 -13.714 1.00 93.88 76 PRO A N 1
ATOM 578 C CA . PRO A 1 76 ? 4.446 -10.824 -12.481 1.00 93.88 76 PRO A CA 1
ATOM 579 C C . PRO A 1 76 ? 5.000 -9.537 -11.846 1.00 93.88 76 PRO A C 1
ATOM 581 O O . PRO A 1 76 ? 6.188 -9.235 -11.955 1.00 93.88 76 PRO A O 1
ATOM 584 N N . ALA A 1 77 ? 4.132 -8.785 -11.172 1.00 94.19 77 ALA A N 1
ATOM 585 C CA . ALA A 1 77 ? 4.509 -7.731 -10.234 1.00 94.19 77 ALA A CA 1
ATOM 586 C C . ALA A 1 77 ? 4.274 -8.261 -8.816 1.00 94.19 77 ALA A C 1
ATOM 588 O O . ALA A 1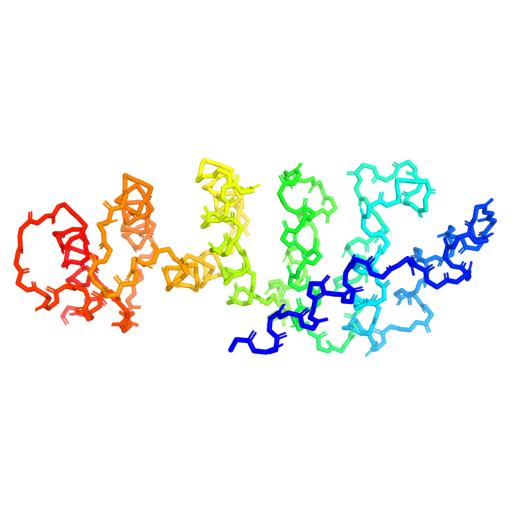 77 ? 3.163 -8.223 -8.289 1.00 94.19 77 ALA A O 1
ATOM 589 N N . GLY A 1 78 ? 5.310 -8.853 -8.229 1.00 92.62 78 GLY A N 1
ATOM 590 C CA . GLY A 1 78 ? 5.229 -9.533 -6.944 1.00 92.62 78 GLY A CA 1
ATOM 591 C C . GLY A 1 78 ? 5.802 -8.714 -5.789 1.00 92.62 78 GLY A C 1
ATOM 592 O O . GLY A 1 78 ? 5.828 -7.479 -5.783 1.00 92.62 78 GLY A O 1
ATOM 593 N N . GLN A 1 79 ? 6.260 -9.433 -4.766 1.00 93.50 79 GLN A N 1
ATOM 594 C CA . GLN A 1 79 ? 6.785 -8.854 -3.533 1.00 93.50 79 GLN A CA 1
ATOM 595 C C . GLN A 1 79 ? 8.073 -8.051 -3.755 1.00 93.50 79 GLN A C 1
ATOM 597 O O . GLN A 1 79 ? 8.295 -7.061 -3.050 1.00 93.50 79 GLN A O 1
ATOM 602 N N . ALA A 1 80 ? 8.920 -8.454 -4.704 1.00 92.31 80 ALA A N 1
ATOM 603 C CA . ALA A 1 80 ? 10.154 -7.747 -5.008 1.00 92.31 80 ALA A CA 1
ATOM 604 C C . ALA A 1 80 ? 9.862 -6.407 -5.690 1.00 92.31 80 ALA A C 1
ATOM 606 O O . ALA A 1 80 ? 10.382 -5.370 -5.267 1.00 92.31 80 ALA A O 1
ATOM 607 N N . THR A 1 81 ? 8.953 -6.412 -6.669 1.00 93.44 81 THR A N 1
ATOM 608 C CA . THR A 1 81 ? 8.458 -5.189 -7.316 1.00 93.44 81 THR A CA 1
ATOM 609 C C . THR A 1 81 ? 7.829 -4.242 -6.290 1.00 93.44 81 THR A C 1
ATOM 611 O O . THR A 1 81 ? 8.172 -3.059 -6.243 1.00 93.44 81 THR A O 1
ATOM 614 N N . ALA A 1 82 ? 6.979 -4.761 -5.396 1.00 95.06 82 ALA A N 1
ATOM 615 C CA . ALA A 1 82 ? 6.370 -3.973 -4.324 1.00 95.06 82 ALA A CA 1
ATOM 616 C C . ALA A 1 82 ? 7.410 -3.326 -3.391 1.00 95.06 82 ALA A C 1
ATOM 618 O O . ALA A 1 82 ? 7.264 -2.157 -3.031 1.00 95.06 82 ALA A O 1
ATOM 619 N N . LEU A 1 83 ? 8.470 -4.051 -3.010 1.00 91.88 83 LEU A N 1
ATOM 620 C CA . LEU A 1 83 ? 9.519 -3.533 -2.125 1.00 91.88 83 LEU A CA 1
ATOM 621 C C . LEU A 1 83 ? 10.277 -2.369 -2.769 1.00 91.88 83 LEU A C 1
ATOM 623 O O . LEU A 1 83 ? 10.476 -1.342 -2.115 1.00 91.88 83 LEU A O 1
ATOM 627 N N . LEU A 1 84 ? 10.657 -2.510 -4.042 1.00 89.00 84 LEU A N 1
ATOM 628 C CA . LEU A 1 84 ? 11.327 -1.445 -4.789 1.00 89.00 84 LEU A CA 1
ATOM 629 C C . LEU A 1 84 ? 10.425 -0.222 -4.955 1.00 89.00 84 LEU A C 1
ATOM 631 O O . LEU A 1 84 ? 10.874 0.898 -4.720 1.00 89.00 84 LEU A O 1
ATOM 635 N N . LEU A 1 85 ? 9.152 -0.418 -5.312 1.00 91.31 85 LEU A N 1
ATOM 636 C CA . LEU A 1 85 ? 8.192 0.682 -5.433 1.00 91.31 85 LEU A CA 1
ATOM 637 C C . LEU A 1 85 ? 8.052 1.435 -4.110 1.00 91.31 85 LEU A C 1
ATOM 639 O O . LEU A 1 85 ? 8.196 2.654 -4.089 1.00 91.31 85 LEU A O 1
ATOM 643 N N . VAL A 1 86 ? 7.836 0.729 -2.997 1.00 92.81 86 VAL A N 1
ATOM 644 C CA . VAL A 1 86 ? 7.711 1.346 -1.667 1.00 92.81 86 VAL A CA 1
ATOM 645 C C . VAL A 1 86 ? 8.969 2.119 -1.286 1.00 92.81 86 VAL A C 1
ATOM 647 O O . VAL A 1 86 ? 8.878 3.235 -0.778 1.00 92.81 86 VAL A O 1
ATOM 650 N N . GLU A 1 87 ? 10.144 1.550 -1.542 1.00 87.50 87 GLU A N 1
ATOM 651 C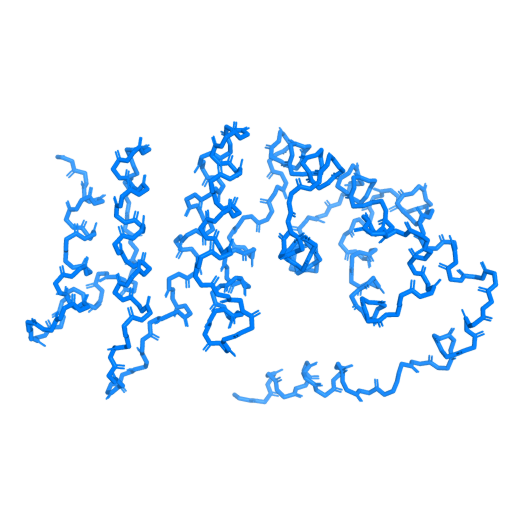 CA . GLU A 1 87 ? 11.411 2.220 -1.277 1.00 87.50 87 GLU A CA 1
ATOM 652 C C . GLU A 1 87 ? 11.554 3.518 -2.074 1.00 87.50 87 GLU A C 1
ATOM 654 O O . GLU A 1 87 ? 11.888 4.555 -1.503 1.00 87.50 87 GLU A O 1
ATOM 659 N N . ARG A 1 88 ? 11.254 3.490 -3.375 1.00 86.88 88 ARG A N 1
ATOM 660 C CA . ARG A 1 88 ? 11.386 4.670 -4.237 1.00 86.88 88 ARG A CA 1
ATOM 661 C C . ARG A 1 88 ? 10.315 5.717 -3.935 1.00 86.88 88 ARG A C 1
ATOM 663 O O . ARG A 1 88 ? 10.620 6.906 -3.910 1.00 86.88 88 ARG A O 1
ATOM 670 N N . LEU A 1 89 ? 9.086 5.302 -3.645 1.00 89.62 89 LEU A N 1
ATOM 671 C CA . LEU A 1 89 ? 7.993 6.203 -3.269 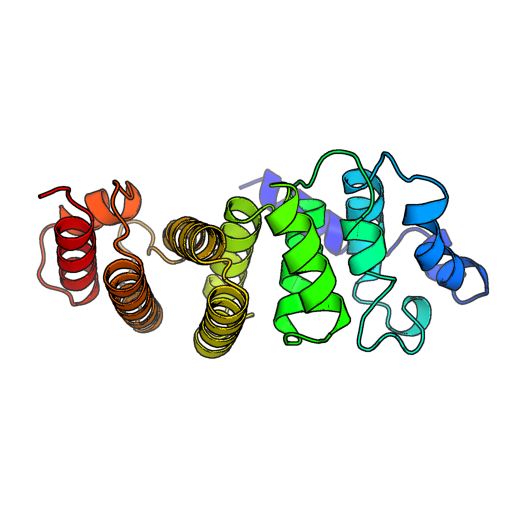1.00 89.62 89 LEU A CA 1
ATOM 672 C C . LEU A 1 89 ? 8.213 6.859 -1.900 1.00 89.62 89 LEU A C 1
ATOM 674 O O . LEU A 1 89 ? 7.784 7.992 -1.691 1.00 89.62 89 LEU A O 1
ATOM 678 N N . ALA A 1 90 ? 8.939 6.209 -0.985 1.00 87.75 90 ALA A N 1
ATOM 679 C CA . ALA A 1 90 ? 9.332 6.820 0.286 1.00 87.75 90 ALA A CA 1
ATOM 680 C C . ALA A 1 90 ? 10.249 8.046 0.103 1.00 87.75 90 ALA A C 1
ATOM 682 O O . ALA A 1 90 ? 10.291 8.909 0.976 1.00 87.75 90 ALA A O 1
ATOM 683 N N . LEU A 1 91 ? 10.924 8.165 -1.047 1.00 85.06 91 LEU A N 1
ATOM 684 C CA . LEU A 1 91 ? 11.713 9.341 -1.424 1.00 85.06 91 LEU A CA 1
ATOM 685 C C . LEU A 1 91 ? 10.850 10.463 -2.048 1.00 85.06 91 LEU A C 1
ATOM 687 O O . LEU A 1 91 ? 11.396 11.442 -2.554 1.00 85.06 91 LEU A O 1
ATOM 691 N N . GLY A 1 92 ? 9.521 10.305 -2.137 1.00 86.00 92 GLY A N 1
ATOM 692 C CA . GLY A 1 92 ? 8.584 11.228 -2.802 1.00 86.00 92 GLY A CA 1
ATOM 693 C C . GLY A 1 92 ? 7.999 10.716 -4.130 1.00 86.00 92 GLY A C 1
ATOM 694 O O . GLY A 1 92 ? 8.232 9.578 -4.534 1.00 86.00 92 GLY A O 1
ATOM 695 N N . MET A 1 93 ? 7.246 11.566 -4.830 1.00 88.31 93 MET A N 1
ATOM 696 C CA . MET A 1 93 ? 6.617 11.247 -6.120 1.00 88.31 93 MET A CA 1
ATOM 697 C C . MET A 1 93 ? 7.215 12.106 -7.245 1.00 88.31 93 MET A C 1
ATOM 699 O O . MET A 1 93 ? 6.714 13.189 -7.543 1.00 88.31 93 MET A O 1
ATOM 703 N N . SER A 1 94 ? 8.300 11.642 -7.872 1.00 87.19 94 SER A N 1
ATOM 704 C CA . SER A 1 94 ? 8.848 12.291 -9.077 1.00 87.19 94 SER A CA 1
ATOM 705 C C . SER A 1 94 ? 8.042 11.966 -10.333 1.00 87.19 94 SER A C 1
ATOM 707 O O . SER A 1 94 ? 7.187 11.079 -10.327 1.00 87.19 94 SER A O 1
ATOM 709 N N . VAL A 1 95 ? 8.362 12.636 -11.446 1.00 85.69 95 VAL A N 1
ATOM 710 C CA . VAL A 1 95 ? 7.751 12.361 -12.757 1.00 85.69 95 VAL A CA 1
ATOM 711 C C . VAL A 1 95 ? 7.914 10.895 -13.187 1.00 85.69 95 VAL A C 1
ATOM 713 O O . VAL A 1 95 ? 6.973 10.306 -13.710 1.00 85.69 95 VAL A O 1
ATOM 716 N N . TYR A 1 96 ? 9.063 10.266 -12.919 1.00 85.12 96 TYR A N 1
ATOM 717 C CA . TYR A 1 96 ? 9.307 8.868 -13.296 1.00 85.12 96 TYR A CA 1
ATOM 718 C C . TYR A 1 96 ? 8.565 7.885 -12.386 1.00 85.12 96 TYR A C 1
ATOM 720 O O . TYR A 1 96 ? 7.945 6.941 -12.869 1.00 85.12 96 TYR A O 1
ATOM 728 N N . ARG A 1 97 ? 8.549 8.140 -11.070 1.00 88.94 97 ARG A N 1
ATOM 729 C CA . ARG A 1 97 ? 7.767 7.342 -10.109 1.00 88.94 97 ARG A CA 1
ATOM 730 C C . ARG A 1 97 ? 6.272 7.406 -10.406 1.00 88.94 97 ARG A C 1
ATOM 732 O O . ARG A 1 97 ? 5.610 6.373 -10.400 1.00 88.94 97 ARG A O 1
ATOM 739 N N . ARG A 1 98 ? 5.774 8.595 -10.751 1.00 91.12 98 ARG A N 1
ATOM 740 C CA . ARG A 1 98 ? 4.389 8.806 -11.175 1.00 91.12 98 ARG A CA 1
ATOM 741 C C . ARG A 1 98 ? 4.056 7.996 -12.423 1.00 91.12 98 ARG A C 1
ATOM 743 O O . ARG A 1 98 ? 3.077 7.266 -12.408 1.00 91.12 98 ARG A O 1
ATOM 750 N N . ARG A 1 99 ? 4.899 8.049 -13.462 1.00 90.50 99 ARG A N 1
ATOM 751 C CA . ARG A 1 99 ? 4.709 7.252 -14.690 1.00 90.50 99 ARG A CA 1
ATOM 752 C C . ARG A 1 99 ? 4.683 5.749 -14.418 1.00 90.50 99 ARG A C 1
ATOM 754 O O . ARG A 1 99 ? 3.839 5.056 -14.971 1.00 90.50 99 ARG A O 1
ATOM 761 N N . ALA A 1 100 ? 5.569 5.251 -13.555 1.00 91.06 100 ALA A N 1
ATOM 762 C CA . ALA A 1 100 ? 5.582 3.841 -13.168 1.00 91.06 100 ALA A CA 1
ATOM 763 C C . ALA A 1 100 ? 4.274 3.424 -12.475 1.00 91.06 100 ALA A C 1
ATOM 765 O O . ALA A 1 100 ? 3.688 2.404 -12.830 1.00 91.06 100 ALA A O 1
ATOM 766 N N . VAL A 1 101 ? 3.793 4.235 -11.525 1.00 92.44 101 VAL A N 1
ATOM 767 C CA . VAL A 1 101 ? 2.506 4.012 -10.849 1.00 92.44 101 VAL A CA 1
ATOM 768 C C . VAL A 1 101 ? 1.351 4.050 -11.845 1.00 92.44 101 VAL A C 1
ATOM 770 O O . VAL A 1 101 ? 0.557 3.120 -11.867 1.00 92.44 101 VAL A O 1
ATOM 773 N N . GLN A 1 102 ? 1.279 5.077 -12.694 1.00 92.50 102 GLN A N 1
ATOM 774 C CA . GLN A 1 102 ? 0.232 5.213 -13.708 1.00 92.50 102 GLN A CA 1
ATOM 775 C C . GLN A 1 102 ? 0.191 4.002 -14.644 1.00 92.50 102 GLN A C 1
ATOM 777 O O . GLN A 1 102 ? -0.886 3.470 -14.888 1.00 92.50 102 GLN A O 1
ATOM 782 N N . TYR A 1 103 ? 1.349 3.545 -15.132 1.00 92.81 103 TYR A N 1
ATOM 783 C CA . TYR A 1 103 ? 1.425 2.380 -16.010 1.00 92.81 103 TYR A CA 1
ATOM 784 C C . TYR A 1 103 ? 0.920 1.115 -15.307 1.00 92.81 103 TYR A C 1
ATOM 786 O O . TYR A 1 103 ? 0.018 0.458 -15.813 1.00 92.81 103 TYR A O 1
ATOM 794 N N . LEU A 1 104 ? 1.446 0.810 -14.115 1.00 94.38 104 LEU A N 1
ATOM 795 C CA . LEU A 1 104 ? 1.053 -0.381 -13.355 1.00 94.38 104 LEU A CA 1
ATOM 796 C C . LEU A 1 104 ? -0.418 -0.349 -12.931 1.00 94.38 104 LEU A C 1
ATOM 798 O O . LEU A 1 104 ? -1.076 -1.384 -12.932 1.00 94.38 104 LEU A O 1
ATOM 802 N N . SER A 1 105 ? -0.953 0.818 -12.572 1.00 94.38 105 SER A N 1
ATOM 803 C CA . SER A 1 105 ? -2.379 0.963 -12.273 1.00 94.38 105 SER A CA 1
ATOM 804 C C . SER A 1 105 ? -3.227 0.758 -13.529 1.00 94.38 105 SER A C 1
ATOM 806 O O . SER A 1 105 ? -4.226 0.046 -13.479 1.00 94.38 105 SER A O 1
ATOM 808 N N . ALA A 1 106 ? -2.817 1.324 -14.669 1.00 93.06 106 ALA A N 1
ATOM 809 C CA . ALA A 1 106 ? -3.540 1.188 -15.932 1.00 93.06 106 ALA A CA 1
ATOM 810 C C . ALA A 1 106 ? -3.563 -0.258 -16.453 1.00 93.06 106 ALA A C 1
ATOM 812 O O . ALA A 1 106 ? -4.559 -0.672 -17.043 1.00 93.06 106 ALA A O 1
ATOM 813 N N . THR A 1 107 ? -2.501 -1.036 -16.221 1.00 93.19 107 THR A N 1
ATOM 814 C CA . THR A 1 107 ? -2.455 -2.461 -16.588 1.00 93.19 107 THR A CA 1
ATOM 815 C C . THR A 1 107 ? -3.056 -3.387 -15.529 1.00 93.19 107 THR A C 1
ATOM 817 O O . THR A 1 107 ? -3.206 -4.578 -15.788 1.00 93.19 107 THR A O 1
ATOM 820 N N . GLY A 1 108 ? -3.414 -2.869 -14.348 1.00 93.44 108 GLY A N 1
ATOM 821 C CA . GLY A 1 108 ? -3.871 -3.678 -13.214 1.00 93.44 108 GLY A CA 1
ATOM 822 C C . GLY A 1 108 ? -2.755 -4.472 -12.520 1.00 93.44 108 GLY A C 1
ATOM 823 O O . GLY A 1 108 ? -3.040 -5.324 -11.682 1.00 93.44 108 GLY A O 1
ATOM 824 N N . ASP A 1 109 ? -1.493 -4.183 -12.839 1.00 95.44 109 ASP A N 1
ATOM 825 C CA . ASP A 1 109 ? -0.315 -4.858 -12.294 1.00 95.44 109 ASP A CA 1
ATOM 826 C C . ASP A 1 109 ? 0.214 -4.220 -11.006 1.00 95.44 109 ASP A C 1
ATOM 828 O O . ASP A 1 109 ? 1.172 -4.725 -10.422 1.00 95.44 109 ASP A O 1
ATOM 832 N N . LEU A 1 110 ? -0.333 -3.087 -10.555 1.00 96.44 110 LEU A N 1
ATOM 833 C CA . LEU A 1 110 ? 0.182 -2.444 -9.351 1.00 96.44 110 LEU A CA 1
ATOM 834 C C . LEU A 1 110 ? -0.026 -3.364 -8.130 1.00 96.44 110 LEU A C 1
ATOM 836 O O . LEU A 1 110 ? -1.171 -3.630 -7.754 1.00 96.44 110 LEU A O 1
ATOM 840 N N . PRO A 1 111 ? 1.047 -3.792 -7.430 1.00 96.69 111 PRO A N 1
ATOM 841 C CA . PRO A 1 111 ? 0.943 -4.739 -6.324 1.00 96.69 111 PRO A CA 1
ATOM 842 C C . PRO A 1 111 ? 0.510 -4.043 -5.021 1.00 96.69 111 PRO A C 1
ATOM 844 O O . PRO A 1 111 ? 1.191 -4.114 -3.995 1.00 96.69 111 PRO A O 1
ATOM 847 N N . ALA A 1 112 ? -0.632 -3.351 -5.049 1.00 96.81 112 ALA A N 1
ATOM 848 C CA . ALA A 1 112 ? -1.091 -2.433 -4.009 1.00 96.81 112 ALA A CA 1
ATOM 849 C C . ALA A 1 112 ? -1.182 -3.090 -2.621 1.00 96.81 112 ALA A C 1
ATOM 851 O O . ALA A 1 112 ? -0.697 -2.533 -1.639 1.00 96.81 112 ALA A O 1
ATOM 852 N N . ALA A 1 113 ? -1.721 -4.307 -2.519 1.00 95.88 113 ALA A N 1
ATOM 853 C CA . ALA A 1 113 ? -1.794 -5.011 -1.238 1.00 95.88 113 ALA A CA 1
ATOM 854 C C . ALA A 1 113 ? -0.395 -5.324 -0.665 1.00 95.88 113 ALA A C 1
ATOM 856 O O . ALA A 1 113 ? -0.131 -5.074 0.512 1.00 95.88 113 ALA A O 1
ATOM 857 N N . ALA A 1 114 ? 0.537 -5.803 -1.497 1.00 97.12 114 ALA A N 1
ATOM 858 C CA . ALA A 1 114 ? 1.909 -6.087 -1.071 1.00 97.12 114 ALA A CA 1
ATOM 859 C C . ALA A 1 114 ? 2.670 -4.804 -0.686 1.00 97.12 114 ALA A C 1
ATOM 861 O O . ALA A 1 114 ? 3.428 -4.801 0.289 1.00 97.12 114 ALA A O 1
ATOM 862 N N . MET A 1 115 ? 2.427 -3.701 -1.403 1.00 97.81 115 MET A N 1
ATOM 863 C CA . MET A 1 115 ? 2.957 -2.376 -1.069 1.00 97.81 115 MET A CA 1
ATOM 864 C C . MET A 1 115 ? 2.409 -1.875 0.271 1.00 97.81 115 MET A C 1
ATOM 866 O O . MET A 1 115 ? 3.178 -1.435 1.123 1.00 97.81 115 MET A O 1
ATOM 870 N N . GLY A 1 116 ? 1.099 -1.992 0.499 1.00 97.50 116 GLY A N 1
ATOM 871 C CA . GLY A 1 116 ? 0.453 -1.617 1.757 1.00 97.50 116 GLY A CA 1
ATOM 872 C C . GLY A 1 116 ? 1.002 -2.399 2.944 1.00 97.50 116 GLY A C 1
ATOM 873 O O . GLY A 1 116 ? 1.364 -1.814 3.966 1.00 97.50 116 GLY A O 1
ATOM 874 N N . ALA A 1 117 ? 1.168 -3.711 2.777 1.00 96.44 117 ALA A N 1
ATOM 875 C CA . ALA A 1 117 ? 1.775 -4.568 3.785 1.00 96.44 117 ALA A CA 1
ATOM 876 C C . ALA A 1 117 ? 3.206 -4.113 4.143 1.00 96.44 117 ALA A C 1
ATOM 878 O O . ALA A 1 117 ? 3.574 -4.017 5.318 1.00 96.44 117 ALA A O 1
ATOM 879 N N . GLU A 1 118 ? 4.014 -3.770 3.138 1.00 96.19 118 GLU A N 1
ATOM 880 C CA . GLU A 1 118 ? 5.376 -3.267 3.333 1.00 96.19 118 GLU A CA 1
ATOM 881 C C . GLU A 1 118 ? 5.407 -1.879 3.995 1.00 96.19 118 GLU A C 1
ATOM 883 O O . GLU A 1 118 ? 6.167 -1.670 4.946 1.00 96.19 118 GLU A O 1
ATOM 888 N N . PHE A 1 119 ? 4.532 -0.954 3.593 1.00 96.19 119 PHE A N 1
ATOM 889 C CA . PHE A 1 119 ? 4.359 0.327 4.281 1.00 96.19 119 PHE A CA 1
ATOM 890 C C . PHE A 1 119 ? 3.983 0.133 5.755 1.00 96.19 119 PHE A C 1
ATOM 892 O O . PHE A 1 119 ? 4.574 0.768 6.634 1.00 96.19 119 PHE A O 1
ATOM 899 N N . GLY A 1 120 ? 3.049 -0.779 6.041 1.00 95.12 120 GLY A N 1
ATOM 900 C CA . GLY A 1 120 ? 2.643 -1.153 7.394 1.00 95.12 120 GLY A CA 1
ATOM 901 C C . GLY A 1 120 ? 3.820 -1.623 8.251 1.00 95.12 120 GLY A C 1
ATOM 902 O O . GLY A 1 120 ? 4.010 -1.137 9.370 1.00 95.12 120 GLY A O 1
ATOM 903 N N . ARG A 1 121 ? 4.669 -2.507 7.709 1.00 93.75 121 ARG A N 1
ATOM 904 C CA . ARG A 1 121 ? 5.897 -2.967 8.382 1.00 93.75 121 ARG A CA 1
ATOM 905 C C . ARG A 1 121 ? 6.873 -1.822 8.652 1.00 93.75 121 ARG A C 1
ATOM 907 O O . ARG A 1 121 ? 7.332 -1.673 9.785 1.00 93.75 121 ARG A O 1
ATOM 914 N N . ARG A 1 122 ? 7.150 -0.967 7.664 1.00 92.75 122 ARG A N 1
ATOM 915 C CA . ARG A 1 122 ? 8.064 0.180 7.829 1.00 92.75 122 ARG A CA 1
ATOM 916 C C . ARG A 1 122 ? 7.564 1.176 8.873 1.00 92.75 122 ARG A C 1
ATOM 918 O O . ARG A 1 122 ? 8.342 1.628 9.710 1.00 92.75 122 ARG A O 1
ATOM 925 N N . MET A 1 123 ? 6.264 1.470 8.886 1.00 93.12 123 MET A N 1
ATOM 926 C CA . MET A 1 123 ? 5.649 2.315 9.914 1.00 93.12 123 MET A CA 1
ATOM 927 C C . MET A 1 123 ? 5.708 1.676 11.307 1.00 93.12 123 MET A C 1
ATOM 929 O O . MET A 1 123 ? 5.936 2.386 12.289 1.00 93.12 123 MET A O 1
ATOM 933 N N . ARG A 1 124 ? 5.538 0.348 11.422 1.00 89.88 124 ARG A N 1
ATOM 934 C CA . ARG A 1 124 ? 5.674 -0.378 12.698 1.00 89.88 124 ARG A CA 1
ATOM 935 C C . ARG A 1 124 ? 7.069 -0.192 13.299 1.00 89.88 124 ARG A C 1
ATOM 937 O O . ARG A 1 124 ? 7.163 0.088 14.495 1.00 89.88 124 ARG A O 1
ATOM 944 N N . HIS A 1 125 ? 8.105 -0.289 12.464 1.00 89.12 125 HIS A N 1
ATOM 945 C CA . HIS A 1 125 ? 9.515 -0.125 12.836 1.00 89.12 125 HIS A CA 1
ATOM 946 C C . HIS A 1 125 ? 10.004 1.334 12.846 1.00 89.12 125 HIS A C 1
ATOM 948 O O . HIS A 1 125 ? 11.189 1.577 13.049 1.00 89.12 125 HIS A O 1
ATOM 954 N N . SER A 1 126 ? 9.104 2.309 12.663 1.00 86.06 126 SER A N 1
ATOM 955 C CA . SER A 1 126 ? 9.422 3.747 12.629 1.00 86.06 126 SER A CA 1
ATOM 956 C C . SER A 1 126 ? 10.403 4.162 11.521 1.00 86.06 126 SER A C 1
ATOM 958 O O . SER A 1 126 ? 10.989 5.236 11.592 1.00 86.06 126 SER A O 1
ATOM 960 N N . TRP A 1 127 ? 10.547 3.350 10.471 1.00 89.25 127 TRP A N 1
ATOM 961 C CA . TRP A 1 127 ? 11.341 3.679 9.279 1.00 89.25 127 TRP A CA 1
ATOM 962 C C . TRP A 1 127 ? 10.583 4.561 8.287 1.00 89.25 127 TRP A C 1
ATOM 964 O O . TRP A 1 127 ? 11.186 5.164 7.406 1.00 89.25 127 TRP A O 1
ATOM 974 N N . LEU A 1 128 ? 9.258 4.639 8.423 1.00 91.88 128 LEU A N 1
ATOM 975 C CA . LEU A 1 128 ? 8.415 5.534 7.644 1.00 91.88 128 LEU A CA 1
ATOM 976 C C . LEU A 1 128 ? 7.438 6.268 8.574 1.00 91.88 128 LEU A C 1
ATOM 978 O O . LEU A 1 128 ? 6.628 5.617 9.239 1.00 91.88 128 LEU A O 1
ATOM 982 N N . PRO A 1 129 ? 7.473 7.608 8.639 1.00 93.06 129 PRO A N 1
ATOM 983 C CA . PRO A 1 129 ? 6.476 8.379 9.371 1.00 93.06 129 PRO A CA 1
ATOM 984 C C . PRO A 1 129 ? 5.082 8.268 8.737 1.00 93.06 129 PRO A C 1
ATOM 986 O O . PRO A 1 129 ? 4.945 8.259 7.514 1.00 93.06 129 PRO A O 1
ATOM 989 N N . LEU A 1 130 ? 4.025 8.301 9.560 1.00 93.81 130 LEU A N 1
ATOM 990 C CA . LEU A 1 130 ? 2.634 8.309 9.076 1.00 93.81 130 LEU A CA 1
ATOM 991 C C . LEU A 1 130 ? 2.350 9.482 8.120 1.00 93.81 130 LEU A C 1
ATOM 993 O O . LEU A 1 130 ? 1.577 9.335 7.179 1.00 93.81 130 LEU A O 1
ATOM 997 N N . ALA A 1 131 ? 2.981 10.637 8.348 1.00 94.00 131 ALA A N 1
ATOM 998 C CA . ALA A 1 131 ? 2.841 11.804 7.480 1.00 94.00 131 ALA A CA 1
ATOM 999 C C . ALA A 1 131 ? 3.388 11.550 6.064 1.00 94.00 131 ALA A C 1
ATOM 1001 O O . ALA A 1 131 ? 2.761 11.955 5.090 1.00 94.00 131 ALA A O 1
ATOM 1002 N N . ALA A 1 132 ? 4.509 10.829 5.943 1.00 94.25 132 ALA A N 1
ATOM 1003 C CA . ALA A 1 132 ? 5.072 10.459 4.647 1.00 94.25 132 ALA A CA 1
ATOM 1004 C C . ALA A 1 132 ? 4.162 9.463 3.917 1.00 94.25 132 ALA A C 1
ATOM 1006 O O . ALA A 1 132 ? 3.854 9.662 2.747 1.00 94.25 132 ALA A O 1
ATOM 1007 N N . PHE A 1 133 ? 3.654 8.447 4.626 1.00 96.00 133 PHE A N 1
ATOM 1008 C CA . PHE A 1 133 ? 2.668 7.520 4.065 1.00 96.00 133 PHE A CA 1
ATOM 1009 C C . PHE A 1 133 ? 1.408 8.248 3.574 1.00 96.00 133 PHE A C 1
ATOM 1011 O O . PHE A 1 133 ? 0.964 8.008 2.456 1.00 96.00 133 PHE A O 1
ATOM 1018 N N . ARG A 1 134 ? 0.866 9.181 4.371 1.00 95.44 134 ARG A N 1
ATOM 1019 C CA . ARG A 1 134 ? -0.297 9.990 3.982 1.00 95.44 134 ARG A CA 1
ATOM 1020 C C . ARG A 1 134 ? -0.040 10.768 2.695 1.00 95.44 134 ARG A C 1
ATOM 1022 O O . ARG A 1 134 ? -0.869 10.696 1.800 1.00 95.44 134 ARG A O 1
ATOM 1029 N N . LYS A 1 135 ? 1.102 11.453 2.596 1.00 95.75 135 LYS A N 1
ATOM 1030 C CA . LYS A 1 135 ? 1.474 12.205 1.393 1.00 95.75 135 LYS A CA 1
ATOM 1031 C C . LYS A 1 135 ? 1.513 11.302 0.156 1.00 95.75 135 LYS A C 1
ATOM 1033 O O . LYS A 1 135 ? 0.948 11.656 -0.866 1.00 95.75 135 LYS A O 1
ATOM 1038 N N . ILE A 1 136 ? 2.102 10.108 0.273 1.00 96.00 136 ILE A N 1
ATOM 1039 C CA . ILE A 1 136 ? 2.115 9.130 -0.826 1.00 96.00 136 ILE A CA 1
ATOM 1040 C C . ILE A 1 136 ? 0.678 8.746 -1.203 1.00 96.00 136 ILE A C 1
ATOM 1042 O O . ILE A 1 136 ? 0.337 8.761 -2.376 1.00 96.00 136 ILE A O 1
ATOM 1046 N N . MET A 1 137 ? -0.195 8.441 -0.239 1.00 96.50 137 MET A N 1
ATOM 1047 C CA . MET A 1 137 ? -1.597 8.107 -0.539 1.00 96.50 137 MET A CA 1
ATOM 1048 C C . MET A 1 137 ? -2.362 9.276 -1.178 1.00 96.50 137 MET A C 1
ATOM 1050 O O . MET A 1 137 ? -3.191 9.049 -2.055 1.00 96.50 137 MET A O 1
ATOM 1054 N N . GLU A 1 138 ? -2.083 10.517 -0.774 1.00 93.88 138 GLU A N 1
ATOM 1055 C CA . GLU A 1 138 ? -2.632 11.725 -1.404 1.00 93.88 138 GLU A CA 1
ATOM 1056 C C . GLU A 1 138 ? -2.161 11.866 -2.856 1.00 93.88 138 GLU A C 1
ATOM 1058 O O . GLU A 1 138 ? -2.991 12.150 -3.719 1.00 93.88 138 GLU A O 1
ATOM 1063 N N . ASP A 1 139 ? -0.884 11.584 -3.139 1.00 94.44 139 ASP A N 1
ATOM 1064 C CA . ASP A 1 139 ? -0.359 11.543 -4.506 1.00 94.44 139 ASP A CA 1
ATOM 1065 C C . ASP A 1 139 ? -1.102 10.478 -5.338 1.00 94.44 139 ASP A C 1
ATOM 1067 O O . ASP A 1 139 ? -1.575 10.777 -6.427 1.00 94.44 139 ASP A O 1
ATOM 1071 N N . PHE A 1 140 ? -1.311 9.265 -4.811 1.00 94.81 140 PHE A N 1
ATOM 1072 C CA . PHE A 1 140 ? -2.089 8.220 -5.503 1.00 94.81 140 PHE A CA 1
ATOM 1073 C C . PHE A 1 140 ? -3.536 8.643 -5.788 1.00 94.81 140 PHE A C 1
ATOM 1075 O O . PHE A 1 140 ? -4.047 8.428 -6.884 1.00 94.81 140 PHE A O 1
ATOM 1082 N N . VAL A 1 141 ? -4.198 9.263 -4.811 1.00 91.75 141 VAL A N 1
ATOM 1083 C CA . VAL A 1 141 ? -5.560 9.791 -4.962 1.00 91.75 141 VAL A CA 1
ATOM 1084 C C . VAL A 1 141 ? -5.608 10.908 -6.007 1.00 91.75 141 VAL A C 1
ATOM 1086 O O . VAL A 1 141 ? -6.587 10.995 -6.743 1.00 91.75 141 VAL A O 1
ATOM 1089 N N . HIS A 1 142 ? -4.575 11.749 -6.094 1.00 89.75 142 HIS A N 1
ATOM 1090 C CA . HIS A 1 142 ? -4.466 12.790 -7.118 1.00 89.75 142 HIS A CA 1
ATOM 1091 C C . HIS A 1 142 ? -4.276 12.204 -8.526 1.00 89.75 142 HIS A C 1
ATOM 1093 O O . HIS A 1 142 ? -4.836 12.732 -9.481 1.00 89.75 142 HIS A O 1
ATOM 1099 N N . GLU A 1 143 ? -3.577 11.073 -8.642 1.00 87.88 143 GLU A N 1
ATOM 1100 C CA . GLU A 1 143 ? -3.437 10.306 -9.888 1.00 87.88 143 GLU A CA 1
ATOM 1101 C C . GLU A 1 143 ? -4.677 9.464 -10.253 1.00 87.88 143 GLU A C 1
ATOM 1103 O O . GLU A 1 143 ? -4.645 8.707 -11.220 1.00 87.88 143 GLU A O 1
ATOM 1108 N N . GLY A 1 144 ? -5.767 9.546 -9.482 1.00 88.56 144 GLY A N 1
ATOM 1109 C CA . GLY A 1 144 ? -6.985 8.758 -9.709 1.00 88.56 144 GLY A CA 1
ATOM 1110 C C . GLY A 1 144 ? -6.897 7.295 -9.254 1.00 88.56 144 GLY A C 1
ATOM 1111 O O . GLY A 1 144 ? -7.866 6.548 -9.393 1.00 88.56 144 GLY A O 1
ATOM 1112 N N . ALA A 1 145 ? -5.786 6.882 -8.639 1.00 92.19 145 ALA A N 1
ATOM 1113 C CA . ALA A 1 145 ? -5.546 5.530 -8.132 1.00 92.19 145 ALA A CA 1
ATOM 1114 C C . ALA A 1 145 ? -6.185 5.313 -6.741 1.00 92.19 145 ALA A C 1
ATOM 1116 O O . ALA A 1 145 ? -5.538 4.933 -5.759 1.00 92.19 145 ALA A O 1
ATOM 1117 N N . HIS A 1 146 ? -7.482 5.629 -6.628 1.00 92.62 146 HIS A N 1
ATOM 1118 C CA . HIS A 1 146 ? -8.231 5.581 -5.367 1.00 92.62 146 HIS A CA 1
ATOM 1119 C C . HIS A 1 146 ? -8.353 4.158 -4.810 1.00 92.62 146 HIS A C 1
ATOM 1121 O O . HIS A 1 146 ? -8.270 3.959 -3.595 1.00 92.62 146 HIS A O 1
ATOM 1127 N N . ARG A 1 147 ? -8.558 3.170 -5.692 1.00 93.06 147 ARG A N 1
ATOM 1128 C CA . ARG A 1 147 ? -8.718 1.760 -5.310 1.00 93.06 147 ARG A CA 1
ATOM 1129 C C . ARG A 1 147 ? -7.408 1.196 -4.774 1.00 93.06 147 ARG A C 1
ATOM 1131 O O . ARG A 1 147 ? -7.399 0.528 -3.746 1.00 93.06 147 ARG A O 1
ATOM 1138 N N . GLU A 1 148 ? -6.306 1.529 -5.427 1.00 95.88 148 GLU A N 1
ATOM 1139 C CA . GLU A 1 148 ? -4.952 1.134 -5.064 1.00 95.88 148 GLU A CA 1
ATOM 1140 C C . GLU A 1 148 ? -4.536 1.776 -3.738 1.00 95.88 148 GLU A C 1
ATOM 1142 O O . GLU A 1 148 ? -4.017 1.087 -2.858 1.00 95.88 148 GLU A O 1
ATOM 1147 N N . ALA A 1 149 ? -4.814 3.073 -3.555 1.00 96.12 149 ALA A N 1
ATOM 1148 C CA . ALA A 1 149 ? -4.579 3.767 -2.289 1.00 96.12 149 ALA A CA 1
ATOM 1149 C C . ALA A 1 149 ? -5.352 3.107 -1.139 1.00 96.12 149 ALA A C 1
ATOM 1151 O O . ALA A 1 149 ? -4.793 2.858 -0.069 1.00 96.12 149 ALA A O 1
ATOM 1152 N N . TRP A 1 150 ? -6.625 2.767 -1.360 1.00 96.69 150 TRP A N 1
ATOM 1153 C CA . TRP A 1 150 ? -7.421 2.061 -0.361 1.00 96.69 150 TRP A CA 1
ATOM 1154 C C . TRP A 1 150 ? -6.870 0.672 -0.052 1.00 96.69 150 TRP A C 1
ATOM 1156 O O . TRP A 1 150 ? -6.659 0.363 1.118 1.00 96.69 150 TRP A O 1
ATOM 1166 N N . ALA A 1 151 ? -6.547 -0.122 -1.076 1.00 96.75 151 ALA A N 1
ATOM 1167 C CA . ALA A 1 151 ? -5.943 -1.442 -0.911 1.00 96.75 151 ALA A CA 1
ATOM 1168 C C . ALA A 1 151 ? -4.618 -1.381 -0.127 1.00 96.75 151 ALA A C 1
ATOM 1170 O O . ALA A 1 151 ? -4.335 -2.249 0.701 1.00 96.75 151 ALA A O 1
ATOM 1171 N N . MET A 1 152 ? -3.816 -0.332 -0.337 1.00 97.75 152 MET A N 1
ATOM 1172 C CA . MET A 1 152 ? -2.601 -0.087 0.440 1.00 97.75 152 MET A CA 1
ATOM 1173 C C . MET A 1 152 ? -2.900 0.250 1.905 1.00 97.75 152 MET A C 1
ATOM 1175 O O . MET A 1 152 ? -2.236 -0.268 2.805 1.00 97.75 152 MET A O 1
ATOM 1179 N N . ILE A 1 153 ? -3.900 1.093 2.167 1.00 97.38 153 ILE A N 1
ATOM 1180 C CA . ILE A 1 153 ? -4.325 1.452 3.528 1.00 97.38 153 ILE A CA 1
ATOM 1181 C C . ILE A 1 153 ? -4.834 0.220 4.281 1.00 97.38 153 ILE A C 1
ATOM 1183 O O . ILE A 1 153 ? -4.420 -0.009 5.421 1.00 97.38 153 ILE A O 1
ATOM 1187 N N . THR A 1 154 ? -5.695 -0.586 3.658 1.00 97.25 154 THR A N 1
ATOM 1188 C CA . THR A 1 154 ? -6.256 -1.787 4.284 1.00 97.25 154 THR A CA 1
ATOM 1189 C C . THR A 1 154 ? -5.183 -2.835 4.539 1.00 97.25 154 THR A C 1
ATOM 1191 O O . THR A 1 154 ? -5.133 -3.388 5.632 1.00 97.25 154 THR A O 1
ATOM 1194 N N . ALA A 1 155 ? -4.263 -3.054 3.595 1.00 97.31 155 ALA A N 1
ATOM 1195 C CA . ALA A 1 155 ? -3.169 -4.009 3.769 1.00 97.31 155 ALA A CA 1
ATOM 1196 C C . ALA A 1 155 ? -2.098 -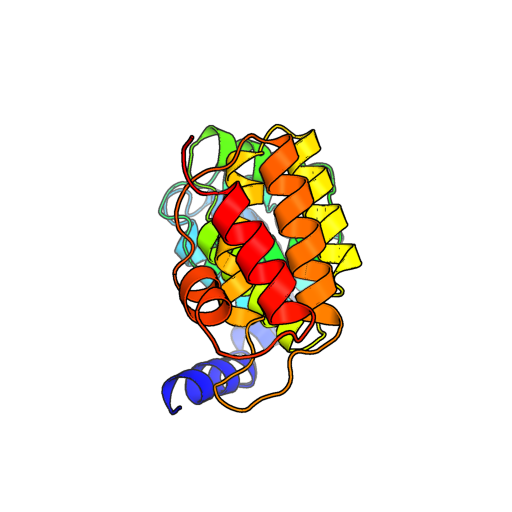3.546 4.778 1.00 97.31 155 ALA A C 1
ATOM 1198 O O . ALA A 1 155 ? -1.374 -4.371 5.336 1.00 97.31 155 ALA A O 1
ATOM 1199 N N . ALA A 1 156 ? -1.998 -2.244 5.061 1.00 97.00 156 ALA A N 1
ATOM 1200 C CA . ALA A 1 156 ? -1.106 -1.726 6.099 1.00 97.00 156 ALA A CA 1
ATOM 1201 C C . ALA A 1 156 ? -1.650 -1.941 7.524 1.00 97.00 156 ALA A C 1
ATOM 1203 O O . ALA A 1 156 ? -0.859 -2.086 8.463 1.00 97.00 156 ALA A O 1
ATOM 1204 N N . LEU A 1 157 ? -2.980 -1.969 7.703 1.00 94.62 157 LEU A N 1
ATOM 1205 C CA . LEU A 1 157 ? -3.632 -2.046 9.019 1.00 94.62 157 LEU A CA 1
ATOM 1206 C C . LEU A 1 157 ? -3.173 -3.232 9.877 1.00 94.62 157 LEU A C 1
ATOM 1208 O O . LEU A 1 157 ? -2.792 -2.980 11.025 1.00 94.62 157 LEU A O 1
ATOM 1212 N N . PRO A 1 158 ? -3.138 -4.486 9.377 1.00 92.56 158 PRO A N 1
ATOM 1213 C CA . PRO A 1 158 ? -2.767 -5.645 10.190 1.00 92.56 158 PRO A CA 1
ATOM 1214 C C . PRO A 1 158 ? -1.384 -5.506 10.833 1.00 92.56 158 PRO A C 1
ATOM 1216 O O . PRO A 1 158 ? -1.166 -5.926 11.968 1.00 92.56 158 PRO A O 1
ATOM 1219 N N . HIS A 1 159 ? -0.444 -4.849 10.151 1.00 92.69 159 HIS A N 1
ATOM 1220 C CA . HIS A 1 159 ? 0.910 -4.646 10.664 1.00 92.69 159 HIS A CA 1
ATOM 1221 C C . HIS A 1 159 ? 1.006 -3.574 11.753 1.00 92.69 159 HIS A C 1
ATOM 1223 O O . HIS A 1 159 ? 1.968 -3.580 12.527 1.00 92.69 159 HIS A O 1
A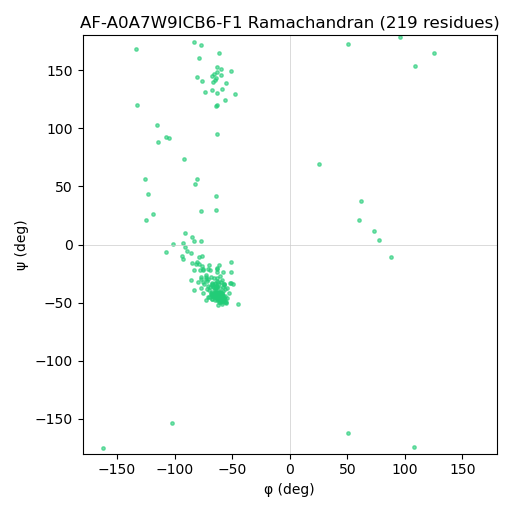TOM 1229 N N . LEU A 1 160 ? 0.030 -2.668 11.822 1.00 91.12 160 LEU A N 1
ATOM 1230 C CA . LEU A 1 160 ? -0.050 -1.610 12.828 1.00 91.12 160 LEU A CA 1
ATOM 1231 C C . LEU A 1 160 ? -0.869 -2.012 14.056 1.00 91.12 160 LEU A C 1
ATOM 1233 O O . LEU A 1 160 ? -0.819 -1.304 15.069 1.00 91.12 160 LEU A O 1
ATOM 1237 N N . MET A 1 161 ? -1.605 -3.122 13.982 1.00 88.62 161 MET A N 1
ATOM 1238 C CA . MET A 1 161 ? -2.365 -3.631 15.115 1.00 88.62 161 MET A CA 1
ATOM 1239 C C . MET A 1 161 ? -1.423 -4.121 16.226 1.00 88.62 161 MET A C 1
ATOM 1241 O O . MET A 1 161 ? -0.473 -4.857 15.945 1.00 88.62 161 MET A O 1
ATOM 1245 N N . PRO A 1 162 ? -1.663 -3.736 17.494 1.00 84.31 162 PRO A N 1
ATOM 1246 C CA . PRO A 1 162 ? -0.960 -4.308 18.634 1.00 84.31 162 PRO A CA 1
ATOM 1247 C C . PRO A 1 162 ? -1.200 -5.815 18.710 1.00 84.31 162 PRO A C 1
ATOM 1249 O O . PRO A 1 162 ? -2.309 -6.293 18.430 1.00 84.31 162 PRO A O 1
ATOM 1252 N N . ALA A 1 163 ? -0.185 -6.553 19.160 1.00 76.56 163 ALA A N 1
ATOM 1253 C CA . ALA A 1 163 ? -0.381 -7.949 19.525 1.00 76.56 163 ALA A CA 1
ATOM 1254 C C . ALA A 1 163 ? -1.389 -8.067 20.687 1.00 76.56 163 ALA A C 1
ATOM 1256 O O . ALA A 1 163 ? -1.737 -7.087 21.357 1.00 76.56 163 ALA A O 1
ATOM 1257 N N . ALA A 1 164 ? -1.901 -9.274 20.928 1.00 68.38 164 ALA A N 1
ATOM 1258 C CA . ALA A 1 164 ? -2.779 -9.515 22.068 1.00 68.38 164 ALA A CA 1
ATOM 1259 C C . ALA A 1 164 ? -2.079 -9.092 23.377 1.00 68.38 164 ALA A C 1
ATOM 1261 O O . ALA A 1 164 ? -0.969 -9.531 23.657 1.00 68.38 164 ALA A O 1
ATOM 1262 N N . GLY A 1 165 ? -2.718 -8.210 24.153 1.00 64.88 165 GLY A N 1
ATOM 1263 C CA . GLY A 1 165 ? -2.174 -7.680 25.411 1.00 64.88 165 GLY A CA 1
ATOM 1264 C C . GLY A 1 165 ? -1.289 -6.432 25.284 1.00 64.88 165 GLY A C 1
ATOM 1265 O O . GLY A 1 165 ? -1.021 -5.783 26.293 1.00 64.88 165 GLY A O 1
ATOM 1266 N N . GLU A 1 166 ? -0.886 -6.028 24.077 1.00 73.50 166 GLU A N 1
ATOM 1267 C CA . GLU A 1 166 ? -0.120 -4.793 23.877 1.00 73.50 166 GLU A CA 1
ATOM 1268 C C . GLU A 1 166 ? -1.026 -3.552 23.873 1.00 73.50 166 GLU A C 1
ATOM 1270 O O . GLU A 1 166 ? -2.150 -3.556 23.356 1.00 73.50 166 GLU A O 1
ATOM 1275 N N . ARG A 1 167 ? -0.524 -2.442 24.428 1.00 65.31 167 ARG A N 1
ATOM 1276 C CA . ARG A 1 167 ? -1.237 -1.159 24.392 1.00 65.31 167 ARG A CA 1
ATOM 1277 C C . ARG A 1 167 ? -1.179 -0.556 22.992 1.00 65.31 167 ARG A C 1
ATOM 1279 O O . ARG A 1 167 ? -0.110 -0.390 22.409 1.00 65.31 167 ARG A O 1
ATOM 1286 N N . SER A 1 168 ? -2.336 -0.143 22.486 1.00 70.94 168 SER A N 1
ATOM 1287 C CA . SER A 1 168 ? -2.440 0.614 21.241 1.00 70.94 168 SER A CA 1
ATOM 1288 C C . SER A 1 168 ? -1.732 1.968 21.368 1.00 70.94 168 SER A C 1
ATOM 1290 O O . SER A 1 168 ? -2.096 2.793 22.206 1.00 70.94 168 SER A O 1
ATOM 1292 N N . GLY A 1 169 ? -0.731 2.214 20.523 1.00 78.12 169 GLY A N 1
ATOM 1293 C CA . GLY A 1 169 ? -0.018 3.493 20.486 1.00 78.12 169 GLY A CA 1
ATOM 1294 C C . GLY A 1 169 ? -0.786 4.598 19.746 1.00 78.12 169 GLY A C 1
ATOM 1295 O O . GLY A 1 169 ? -1.631 4.325 18.892 1.00 78.12 169 GLY A O 1
ATOM 1296 N N . ARG A 1 170 ? -0.422 5.866 20.000 1.00 83.19 170 ARG A N 1
ATOM 1297 C CA . ARG A 1 170 ? -0.964 7.068 19.318 1.00 83.19 170 ARG A CA 1
ATOM 1298 C C . ARG A 1 170 ? -0.923 6.959 17.784 1.00 83.19 170 ARG A C 1
ATOM 1300 O O . ARG A 1 170 ? -1.821 7.454 17.108 1.00 83.19 170 ARG A O 1
ATOM 1307 N N . ARG A 1 171 ? 0.087 6.271 17.242 1.00 86.69 171 ARG A N 1
ATOM 1308 C CA . ARG A 1 171 ? 0.254 6.009 15.803 1.00 86.69 171 ARG A CA 1
ATOM 1309 C C . ARG A 1 171 ? -0.923 5.244 15.197 1.00 86.69 171 ARG A C 1
ATOM 1311 O O . ARG A 1 171 ? -1.384 5.626 14.128 1.00 86.69 171 ARG A O 1
ATOM 1318 N N . LEU A 1 172 ? -1.418 4.205 15.875 1.00 90.75 172 LEU A N 1
ATOM 1319 C CA . LEU A 1 172 ? -2.531 3.400 15.367 1.00 90.75 172 LEU A CA 1
ATOM 1320 C C . LEU A 1 172 ? -3.813 4.231 15.281 1.00 90.75 172 LEU A C 1
ATOM 1322 O O . LEU A 1 172 ? -4.491 4.211 14.264 1.00 90.75 172 LEU A O 1
ATOM 1326 N N . VAL A 1 173 ? -4.105 5.015 16.319 1.00 92.38 173 VAL A N 1
ATOM 1327 C CA . VAL A 1 173 ? -5.256 5.929 16.323 1.00 92.38 173 VAL A CA 1
ATOM 1328 C C . VAL A 1 173 ? -5.169 6.917 15.158 1.00 92.38 173 VAL A C 1
ATOM 1330 O O . VAL A 1 173 ? -6.130 7.065 14.413 1.00 92.38 173 VAL A O 1
ATOM 1333 N N . GLY A 1 174 ? -4.007 7.551 14.959 1.00 92.69 174 GLY A N 1
ATOM 1334 C CA . GLY A 1 174 ? -3.806 8.475 13.840 1.00 92.69 174 GLY A CA 1
ATOM 1335 C C . GLY A 1 174 ? -3.979 7.809 12.471 1.00 92.69 174 GLY A C 1
ATOM 1336 O O . GLY A 1 174 ? -4.541 8.419 11.561 1.00 92.69 174 GLY A O 1
ATOM 1337 N N . PHE A 1 175 ? -3.538 6.555 12.334 1.00 95.31 175 PHE A N 1
ATOM 1338 C CA . PHE A 1 175 ? -3.734 5.772 11.118 1.00 95.31 175 PHE A CA 1
ATOM 1339 C C . PHE A 1 175 ? -5.215 5.433 10.893 1.00 95.31 175 PHE A C 1
ATOM 1341 O O . PHE A 1 175 ? -5.721 5.653 9.799 1.00 95.31 175 PHE A O 1
ATOM 1348 N N . LEU A 1 176 ? -5.934 4.962 11.917 1.00 95.75 176 LEU A N 1
ATOM 1349 C CA . LEU A 1 176 ? -7.365 4.638 11.828 1.00 95.75 176 LEU A CA 1
ATOM 1350 C C . LEU A 1 176 ? -8.208 5.864 11.466 1.00 95.75 176 LEU A C 1
ATOM 1352 O O . LEU A 1 176 ? -9.079 5.779 10.602 1.00 95.75 176 LEU A O 1
ATOM 1356 N N . THR A 1 177 ? -7.910 7.024 12.058 1.00 94.69 177 THR A N 1
ATOM 1357 C CA . THR A 1 177 ? -8.578 8.278 11.691 1.00 94.69 177 THR A CA 1
ATOM 1358 C C . THR A 1 177 ? -8.353 8.616 10.213 1.00 94.69 177 THR A C 1
ATOM 1360 O O . THR A 1 177 ? -9.306 8.982 9.525 1.00 94.69 177 THR A O 1
ATOM 1363 N N . PHE A 1 178 ? -7.124 8.455 9.707 1.00 95.06 178 PHE A N 1
ATOM 1364 C CA . PHE A 1 178 ? -6.808 8.656 8.289 1.00 95.06 178 PHE A CA 1
ATOM 1365 C C . PHE A 1 178 ? -7.524 7.644 7.378 1.00 95.06 178 PHE A C 1
ATOM 1367 O O . PHE A 1 178 ? -8.120 8.035 6.373 1.00 95.06 178 PHE A O 1
ATOM 1374 N N . ALA A 1 179 ? -7.533 6.362 7.752 1.00 96.00 179 ALA A N 1
ATOM 1375 C CA . ALA A 1 179 ? -8.229 5.315 7.012 1.00 96.00 179 ALA A CA 1
ATOM 1376 C C . ALA A 1 179 ? -9.731 5.612 6.912 1.00 96.00 179 ALA A C 1
ATOM 1378 O O . ALA A 1 179 ? -10.295 5.563 5.825 1.00 96.00 179 ALA A O 1
ATOM 1379 N N . ARG A 1 180 ? -10.368 6.029 8.012 1.00 95.50 180 ARG A N 1
ATOM 1380 C CA . ARG A 1 180 ? -11.791 6.394 8.042 1.00 95.50 180 ARG A CA 1
ATOM 1381 C C . ARG A 1 180 ? -12.113 7.608 7.167 1.00 95.50 180 ARG A C 1
ATOM 1383 O O . ARG A 1 180 ? -13.128 7.611 6.477 1.00 95.50 180 ARG A O 1
ATOM 1390 N N . GLN A 1 181 ? -11.271 8.642 7.189 1.00 93.69 181 GLN A N 1
ATOM 1391 C CA . GLN A 1 181 ? -11.434 9.809 6.310 1.00 93.69 181 GLN A CA 1
ATOM 1392 C C . GLN A 1 181 ? -11.335 9.410 4.836 1.00 93.69 181 GLN A C 1
ATOM 1394 O O . GLN A 1 181 ? -12.160 9.832 4.028 1.00 93.69 181 GLN A O 1
ATOM 1399 N N . THR A 1 182 ? -10.366 8.555 4.506 1.00 94.00 182 THR A N 1
ATOM 1400 C CA . THR A 1 182 ? -10.181 8.053 3.142 1.00 94.00 182 THR A CA 1
ATOM 1401 C C . THR A 1 182 ? -11.368 7.200 2.707 1.00 94.00 182 THR A C 1
ATOM 1403 O O . THR A 1 182 ? -11.938 7.472 1.656 1.00 94.00 182 THR A O 1
ATOM 1406 N N . ALA A 1 183 ? -11.808 6.257 3.547 1.00 94.19 183 ALA A N 1
ATOM 1407 C CA . ALA A 1 183 ? -12.971 5.407 3.301 1.00 94.19 183 ALA A CA 1
ATOM 1408 C C . ALA A 1 183 ? -14.235 6.224 3.003 1.00 94.19 183 ALA A C 1
ATOM 1410 O O . ALA A 1 183 ? -14.906 5.966 2.010 1.00 94.19 183 ALA A O 1
ATOM 1411 N N . ARG A 1 184 ? -14.514 7.266 3.803 1.00 93.81 184 ARG A N 1
ATOM 1412 C CA . ARG A 1 184 ? -15.640 8.188 3.560 1.00 93.81 184 ARG A CA 1
ATOM 1413 C C . ARG A 1 184 ? -15.535 8.882 2.210 1.00 93.81 184 ARG A C 1
ATOM 1415 O O . ARG A 1 184 ? -16.527 8.979 1.502 1.00 93.81 184 ARG A O 1
ATOM 1422 N N . ARG A 1 185 ? -14.343 9.377 1.869 1.00 91.56 185 ARG A N 1
ATOM 1423 C CA . ARG A 1 185 ? -14.115 10.133 0.633 1.00 91.56 185 ARG A CA 1
ATOM 1424 C C . ARG A 1 185 ? -14.336 9.283 -0.618 1.00 91.56 185 ARG A C 1
ATOM 1426 O O . ARG A 1 185 ? -14.803 9.817 -1.615 1.00 91.56 185 ARG A O 1
ATOM 1433 N N . ILE A 1 186 ? -13.978 8.002 -0.572 1.00 91.50 186 ILE A N 1
ATOM 1434 C CA . ILE A 1 186 ? -14.053 7.105 -1.737 1.00 91.50 186 ILE A CA 1
ATOM 1435 C C . ILE A 1 186 ? -15.274 6.175 -1.715 1.00 91.50 186 ILE A C 1
ATOM 1437 O O . ILE A 1 186 ? -15.410 5.353 -2.614 1.00 91.50 186 ILE A O 1
ATOM 1441 N N . GLY A 1 187 ? -16.126 6.261 -0.687 1.00 91.69 187 GLY A N 1
ATOM 1442 C CA . GLY A 1 187 ? -17.259 5.348 -0.506 1.00 91.69 187 GLY A CA 1
ATOM 1443 C C . GLY A 1 187 ? -16.830 3.889 -0.324 1.00 91.69 187 GLY A C 1
ATOM 1444 O O . GLY A 1 187 ? -17.465 2.990 -0.869 1.00 91.69 187 GLY A O 1
ATOM 1445 N N . ALA A 1 188 ? -15.720 3.649 0.383 1.00 92.62 188 ALA A N 1
ATOM 1446 C CA . ALA A 1 188 ? -15.219 2.297 0.597 1.00 92.62 188 ALA A CA 1
ATOM 1447 C C . ALA A 1 188 ? -16.193 1.470 1.437 1.00 92.62 188 ALA A C 1
ATOM 1449 O O . ALA A 1 188 ? -16.741 1.952 2.427 1.00 92.62 188 ALA A O 1
ATOM 1450 N N . THR A 1 189 ? -16.329 0.201 1.073 1.00 93.00 189 THR A N 1
ATOM 1451 C CA . THR A 1 189 ? -17.113 -0.801 1.794 1.00 93.00 189 THR A CA 1
ATOM 1452 C C . THR A 1 189 ? -16.298 -2.082 1.938 1.00 93.00 189 THR A C 1
ATOM 1454 O O . THR A 1 189 ? -15.249 -2.243 1.303 1.00 93.00 189 THR A O 1
ATOM 1457 N N . GLY A 1 190 ? -16.776 -2.992 2.782 1.00 91.25 190 GLY A N 1
ATOM 1458 C CA . GLY A 1 190 ? -16.197 -4.321 2.945 1.00 91.25 190 GLY A CA 1
ATOM 1459 C C . GLY A 1 190 ? -15.479 -4.517 4.275 1.00 91.25 190 GLY A C 1
ATOM 1460 O O . GLY A 1 190 ? -15.004 -3.583 4.920 1.00 91.25 190 GLY A O 1
ATOM 1461 N N . GLU A 1 191 ? -15.425 -5.772 4.704 1.00 92.38 191 GLU A N 1
ATOM 1462 C CA . GLU A 1 191 ? -14.884 -6.129 6.006 1.00 92.38 191 GLU A CA 1
ATOM 1463 C C . GLU A 1 191 ? -13.348 -6.094 6.032 1.00 92.38 191 GLU A C 1
ATOM 1465 O O . GLU A 1 191 ? -12.678 -6.547 5.105 1.00 92.38 191 GLU A O 1
ATOM 1470 N N . ILE A 1 192 ? -12.788 -5.609 7.146 1.00 93.69 192 ILE A N 1
ATOM 1471 C CA . ILE A 1 192 ? -11.367 -5.755 7.480 1.00 93.69 192 ILE A CA 1
ATOM 1472 C C . ILE A 1 192 ? -11.281 -6.617 8.752 1.00 93.69 192 ILE A C 1
ATOM 1474 O O . ILE A 1 192 ? -11.534 -6.089 9.842 1.00 93.69 192 ILE A O 1
ATOM 1478 N N . PRO A 1 193 ? -10.932 -7.915 8.651 1.00 92.62 193 PRO A N 1
ATOM 1479 C CA . PRO A 1 193 ? -11.040 -8.870 9.759 1.00 92.62 193 PRO A CA 1
ATOM 1480 C C . PRO A 1 193 ? -10.354 -8.420 11.054 1.00 92.62 193 PRO A C 1
ATOM 1482 O O . PRO A 1 193 ? -10.912 -8.541 12.144 1.00 92.62 193 PRO A O 1
ATOM 1485 N N . GLU A 1 194 ? -9.158 -7.838 10.963 1.00 91.50 194 GLU A N 1
ATOM 1486 C CA . GLU A 1 194 ? -8.403 -7.359 12.122 1.00 91.50 194 GLU A CA 1
ATOM 1487 C C . GLU A 1 194 ? -9.082 -6.166 12.808 1.00 91.50 194 GLU A C 1
ATOM 1489 O O . GLU A 1 194 ? -9.043 -6.043 14.037 1.00 91.50 194 GLU A O 1
ATOM 1494 N N . VAL A 1 195 ? -9.736 -5.299 12.028 1.00 93.38 195 VAL A N 1
ATOM 1495 C CA . VAL A 1 195 ? -10.526 -4.176 12.549 1.00 93.38 195 VAL A CA 1
ATOM 1496 C C . VAL A 1 195 ? -11.784 -4.704 13.230 1.00 93.38 195 VAL A C 1
ATOM 1498 O O . VAL A 1 195 ? -12.061 -4.288 14.356 1.00 93.38 195 VAL A O 1
ATOM 1501 N N . THR A 1 196 ? -12.495 -5.657 12.617 1.00 93.44 196 THR A N 1
ATOM 1502 C CA . THR A 1 196 ? -13.669 -6.314 13.214 1.00 93.44 196 THR A CA 1
ATOM 1503 C C . THR A 1 196 ? -13.311 -6.983 14.540 1.00 93.44 196 THR A C 1
ATOM 1505 O O . THR A 1 196 ? -13.969 -6.751 15.560 1.00 93.44 196 THR A O 1
ATOM 1508 N N . ALA A 1 197 ? -12.215 -7.745 14.568 1.00 91.38 197 ALA A N 1
ATOM 1509 C CA . ALA A 1 197 ? -11.733 -8.417 15.767 1.00 91.38 197 ALA A CA 1
ATOM 1510 C C . ALA A 1 197 ? -11.372 -7.421 16.883 1.00 91.38 197 ALA A C 1
ATOM 1512 O O . ALA A 1 197 ? -11.695 -7.646 18.051 1.00 91.38 197 ALA A O 1
ATOM 1513 N N . MET A 1 198 ? -10.729 -6.294 16.550 1.00 90.38 198 MET A N 1
ATOM 1514 C CA . MET A 1 198 ? -10.424 -5.251 17.534 1.00 90.38 198 MET A CA 1
ATOM 1515 C C . MET A 1 198 ? -11.678 -4.516 18.016 1.00 90.38 198 MET A C 1
ATOM 1517 O O . MET A 1 198 ? -11.792 -4.226 19.208 1.00 90.38 198 MET A O 1
ATOM 1521 N N . ALA A 1 199 ? -12.624 -4.243 17.119 1.00 91.50 199 ALA A N 1
ATOM 1522 C CA . ALA A 1 199 ? -13.892 -3.593 17.429 1.00 91.50 199 ALA A CA 1
ATOM 1523 C C . ALA A 1 199 ? -14.752 -4.422 18.404 1.00 91.50 199 ALA A C 1
ATOM 1525 O O . ALA A 1 199 ? -15.456 -3.844 19.239 1.00 91.50 199 ALA A O 1
ATOM 1526 N N . GLY A 1 200 ? -14.652 -5.756 18.341 1.00 90.00 200 GLY A N 1
ATOM 1527 C CA . GLY A 1 200 ? -15.326 -6.694 19.246 1.00 90.00 200 GLY A CA 1
ATOM 1528 C C . GLY A 1 200 ? -14.711 -6.815 20.649 1.00 90.00 200 GLY A C 1
ATOM 1529 O O . GLY A 1 200 ? -15.326 -7.410 21.534 1.00 90.00 200 GLY A O 1
ATOM 1530 N N . ARG A 1 201 ? -13.521 -6.249 20.904 1.00 88.69 201 ARG A N 1
ATOM 1531 C CA . ARG A 1 201 ? -12.897 -6.303 22.239 1.00 88.69 201 ARG A CA 1
ATOM 1532 C C . ARG A 1 201 ? -13.692 -5.479 23.258 1.00 88.69 201 ARG A C 1
ATOM 1534 O O . ARG A 1 201 ? -14.202 -4.397 22.954 1.00 88.69 201 ARG A O 1
ATOM 1541 N N . LYS A 1 202 ? -13.733 -5.965 24.505 1.00 82.19 202 LYS A N 1
ATOM 1542 C CA . LYS A 1 202 ? -14.230 -5.192 25.653 1.00 82.19 202 LYS A CA 1
ATOM 1543 C C . LYS A 1 202 ? -13.283 -4.019 25.936 1.00 82.19 202 LYS A C 1
ATOM 1545 O O . LYS A 1 202 ? -12.065 -4.166 25.871 1.00 82.19 202 LYS A O 1
ATOM 1550 N N . GLY A 1 203 ? -13.855 -2.863 26.258 1.00 80.94 203 GLY A N 1
ATOM 1551 C CA . GLY A 1 203 ? -13.123 -1.628 26.538 1.00 80.94 203 GLY A CA 1
ATOM 1552 C C . GLY A 1 203 ? -13.573 -0.449 25.674 1.00 80.94 203 GLY A C 1
ATOM 1553 O O . GLY A 1 203 ? -14.263 -0.611 24.665 1.00 80.94 203 GLY A O 1
ATOM 1554 N N . SER A 1 204 ? -13.174 0.744 26.108 1.00 81.38 204 SER A N 1
ATOM 1555 C CA . SER A 1 204 ? -13.490 2.042 25.496 1.00 81.38 204 SER A CA 1
ATOM 1556 C C . SER A 1 204 ? -12.228 2.842 25.167 1.00 81.38 204 SER A C 1
ATOM 1558 O O . SER A 1 204 ? -12.266 4.065 25.035 1.00 81.38 204 SER A O 1
ATOM 1560 N N . ASN A 1 205 ? -11.079 2.166 25.042 1.00 87.50 205 ASN A N 1
ATOM 1561 C CA . ASN A 1 205 ? -9.865 2.859 24.635 1.00 87.50 205 ASN A CA 1
ATOM 1562 C C . ASN A 1 205 ? -10.037 3.427 23.216 1.00 87.50 205 ASN A C 1
ATOM 1564 O O . ASN A 1 205 ? -10.801 2.911 22.395 1.00 87.50 205 ASN A O 1
ATOM 1568 N N . ARG A 1 206 ? -9.306 4.504 22.924 1.00 89.31 206 ARG A N 1
ATOM 1569 C CA . ARG A 1 206 ? -9.478 5.249 21.675 1.00 89.31 206 ARG A CA 1
ATOM 1570 C C . ARG A 1 206 ? -9.288 4.388 20.422 1.00 89.31 206 ARG A C 1
ATOM 1572 O O . ARG A 1 206 ? -9.993 4.599 19.449 1.00 89.31 206 ARG A O 1
ATOM 1579 N N . ALA A 1 207 ? -8.384 3.409 20.440 1.00 90.25 207 ALA A N 1
ATOM 1580 C CA . ALA A 1 207 ? -8.175 2.523 19.295 1.00 90.25 207 ALA A CA 1
ATOM 1581 C C . ALA A 1 207 ? -9.376 1.595 19.043 1.00 90.25 207 ALA A C 1
ATOM 1583 O O . ALA A 1 207 ? -9.794 1.454 17.901 1.00 90.25 207 ALA A O 1
ATOM 1584 N N . VAL A 1 208 ? -9.974 1.022 20.094 1.00 91.75 208 VAL A N 1
ATOM 1585 C CA . VAL A 1 208 ? -11.191 0.200 19.981 1.00 91.75 208 VAL A CA 1
ATOM 1586 C C . VAL A 1 208 ? -12.356 1.032 19.441 1.00 91.75 208 VAL A C 1
ATOM 1588 O O . VAL A 1 208 ? -13.075 0.568 18.559 1.00 91.75 208 VAL A O 1
ATOM 1591 N N . LEU A 1 209 ? -12.521 2.269 19.925 1.00 93.06 209 LEU A N 1
ATOM 1592 C CA . LEU A 1 209 ? -13.564 3.179 19.438 1.00 93.06 209 LEU A CA 1
ATOM 1593 C C . LEU A 1 209 ? -13.373 3.544 17.958 1.00 93.06 209 LEU A C 1
ATOM 1595 O O . LEU A 1 209 ? -14.332 3.493 17.194 1.00 93.06 209 LEU A O 1
ATOM 1599 N N . GLU A 1 210 ? -12.146 3.857 17.533 1.00 94.44 210 GLU A N 1
ATOM 1600 C CA . GLU A 1 210 ? -11.848 4.142 16.121 1.00 94.44 210 GLU A CA 1
ATOM 1601 C C . GLU A 1 210 ? -12.033 2.902 15.230 1.00 94.44 210 GLU A C 1
ATOM 1603 O O . GLU A 1 210 ? -12.548 3.029 14.123 1.00 94.44 210 GLU A O 1
ATOM 1608 N N . CYS A 1 211 ? -11.691 1.697 15.705 1.00 94.44 211 CYS A N 1
ATOM 1609 C CA . CYS A 1 211 ? -11.958 0.457 14.970 1.00 94.44 211 CYS A CA 1
ATOM 1610 C C . CYS A 1 211 ? -13.460 0.193 14.802 1.00 94.44 211 CYS A C 1
ATOM 1612 O O . CYS A 1 211 ? -13.877 -0.187 13.713 1.00 94.44 211 CYS A O 1
ATOM 1614 N N . ARG A 1 212 ? -14.284 0.428 15.837 1.00 95.44 212 ARG A N 1
ATOM 1615 C CA . ARG A 1 212 ? -15.753 0.347 15.712 1.00 95.44 212 ARG A CA 1
ATOM 1616 C C . ARG A 1 212 ? -16.266 1.353 14.688 1.00 95.44 212 ARG A C 1
ATOM 1618 O O . ARG A 1 212 ? -16.947 0.962 13.753 1.00 95.44 212 ARG A O 1
ATOM 1625 N N . ALA A 1 213 ? -15.843 2.612 14.797 1.00 95.00 213 ALA A N 1
ATOM 1626 C CA . ALA A 1 213 ? -16.251 3.661 13.868 1.00 95.00 213 ALA A CA 1
ATOM 1627 C C . ALA A 1 213 ? -15.833 3.383 12.414 1.00 95.00 213 ALA A C 1
ATOM 1629 O O . ALA A 1 213 ? -16.538 3.785 11.492 1.00 95.00 213 ALA A O 1
ATOM 1630 N N . LEU A 1 214 ? -14.680 2.741 12.199 1.00 96.19 214 LEU A N 1
ATOM 1631 C CA . LEU A 1 214 ? -14.249 2.313 10.871 1.00 96.19 214 LEU A CA 1
ATOM 1632 C C . LEU A 1 214 ? -15.073 1.120 10.375 1.00 96.19 214 LEU A C 1
ATOM 1634 O O . LEU A 1 214 ? -15.559 1.171 9.255 1.00 96.19 214 LEU A O 1
ATOM 1638 N N . ARG A 1 215 ? -15.269 0.082 11.196 1.00 96.25 215 ARG A N 1
ATOM 1639 C CA . ARG A 1 215 ? -16.103 -1.078 10.846 1.00 96.25 215 ARG A CA 1
ATOM 1640 C C . ARG A 1 215 ? -17.514 -0.643 10.457 1.00 96.25 215 ARG A C 1
ATOM 1642 O O . ARG A 1 215 ? -17.982 -1.016 9.394 1.00 96.25 215 ARG A O 1
ATOM 1649 N N . ASP A 1 216 ? -18.152 0.175 11.288 1.00 95.31 216 ASP A N 1
ATOM 1650 C CA . ASP A 1 216 ? -19.536 0.609 11.082 1.00 95.31 216 ASP A CA 1
ATOM 1651 C C . ASP A 1 216 ? -19.677 1.489 9.827 1.00 95.31 216 ASP A C 1
ATOM 1653 O O . ASP A 1 216 ? -20.717 1.474 9.184 1.00 95.31 216 ASP A O 1
ATOM 1657 N N . LEU A 1 217 ? -18.624 2.225 9.449 1.00 95.94 217 LEU A N 1
ATOM 1658 C CA . LEU A 1 217 ? -18.573 2.973 8.190 1.00 95.94 217 LEU A CA 1
ATOM 1659 C C . LEU A 1 217 ? -18.454 2.059 6.960 1.00 95.94 217 LEU A C 1
ATOM 1661 O O . LEU A 1 217 ? -18.958 2.414 5.901 1.00 95.94 217 LEU A O 1
ATOM 1665 N N . LEU A 1 218 ? -17.719 0.952 7.078 1.00 94.88 218 LEU A N 1
ATOM 1666 C CA . LEU A 1 218 ? -17.460 0.030 5.970 1.00 94.88 218 LEU A CA 1
ATOM 1667 C C . LEU A 1 218 ? -18.579 -0.999 5.773 1.00 94.88 218 LEU A C 1
ATOM 1669 O O . LEU A 1 218 ? -18.628 -1.651 4.725 1.00 94.88 218 LEU A O 1
ATOM 1673 N N . SER A 1 219 ? -19.449 -1.160 6.772 1.00 91.12 219 SER A N 1
ATOM 1674 C CA . SER A 1 219 ? -20.666 -1.950 6.647 1.00 91.12 219 SER A CA 1
ATOM 1675 C C . SER A 1 219 ? -21.540 -1.382 5.524 1.00 91.12 219 SER A C 1
ATOM 1677 O O . SER A 1 219 ? -21.717 -0.164 5.452 1.00 91.12 219 SER A O 1
ATOM 1679 N N . PRO A 1 220 ? -22.081 -2.235 4.640 1.00 72.12 220 PRO A N 1
ATOM 1680 C CA . PRO A 1 220 ? -23.047 -1.785 3.651 1.00 72.12 220 PRO A CA 1
ATOM 1681 C C . PRO A 1 220 ? -24.283 -1.178 4.345 1.00 72.12 220 PRO A C 1
ATOM 1683 O O . PRO A 1 220 ? -24.582 -1.568 5.480 1.00 72.12 220 PRO A O 1
ATOM 1686 N N . PRO A 1 221 ? -24.962 -0.215 3.695 1.00 59.19 221 PRO A N 1
ATOM 1687 C CA . PRO A 1 221 ? -26.228 0.328 4.181 1.00 59.19 221 PRO A CA 1
ATOM 1688 C C . PRO A 1 221 ? -27.333 -0.732 4.244 1.00 59.19 221 PRO A C 1
ATOM 1690 O O . PRO A 1 221 ? -27.291 -1.691 3.437 1.00 59.19 221 PRO A O 1
#

Nearest PDB structures (foldseek):
  7v1l-assembly1_B-2  TM=4.177E-01  e=3.824E+00  Homo sapiens
  6q6g-assembly1_K  TM=2.491E-01  e=2.145E+00  Homo sapiens
  7v6p-assembly1_A-2  TM=3.160E-01  e=4.777E+00  Homo sapiens

pLDDT: mean 82.21, std 17.52, range [33.69, 97.81]

Mean predicted aligned error: 8.7 Å